Protein AF-0000000072905961 (afdb_homodimer)

Sequence (304 aa):
MEEKMVDNKVLKEKYLSVLAENENLRNRYMKEIETSKLYCISNFAKSLLDVADNLSLAIKNINEESLKTNEEINNIYKGIEMTETILHNIFNKYGIDKYNPINEKFNPQLHEAIFEINDSTKEKGTVATVIQHGYKIKDRILRAAKVGVVKNMEEKMVDNKVLKEKYLSVLAENENLRNRYMKEIETSKLYCISNFAKSLLDVADNLSLAIKNINEESLKTNEEINNIYKGIEMTETILHNIFNKYGIDKYNPINEKFNPQLHEAIFEINDSTKEKGTVATVIQHGYKIKDRILRAAKVGVVKN

Secondary structure (DSSP, 8-state):
-HHHHHHHHHHHHHHHHHHHHHHHHHHHHHHHHHHHHHHHHHHHHHHHHHHHHHHHHHHHHS-HHHHHH-HHHHHHHHHHHHHHHHHHHHHHHTTEEEE--TTSBP-TTTEEEEEEE--TTS-TTBEEEEEE-EEEETTEEEEPEEEEEE--/-HHHHHHHHHHHHHHHHHHHHHHHHHHHHHHHHHHHHHHHHHHHHHHHHHHHHHHHHHHHHS-HHHHHH-HHHHHHHHHHHHHHHHHHHHHHHTTEEEE--TTSBP-TTTEEEEEEE--TTS-TTBEEEEEE-EEEETTEEEEPEEEEEE--

Nearest PDB structures (foldseek):
  1dkg-assembly1_A  TM=8.843E-01  e=3.505E-10  Escherichia coli
  1dkg-assembly1_B  TM=7.663E-01  e=2.694E-10  Escherichia coli
  4ani-assembly1_B  TM=7.355E-01  e=7.709E-09  Geobacillus kaustophilus HTA426
  3a6m-assembly1_B  TM=5.446E-01  e=5.921E-08  Thermus thermophilus HB8
  1dkg-assembly1_A  TM=8.644E-01  e=2.828E-10  Escherichia coli

Foldseek 3Di:
DVVVVVVVVVVVVVVVVVVVVVVVVVVVVVVVVVVVVLVVVLVVVLVCLVVLVVLVVVLVPDDPVCCPPPPVSVVVNVVSVVVSVVVQVVCVVQQKDWDDQALHADDPQQEDEPEEDADPVHDFRGFHAWPAIWMARHPGTSGHTYTYGYHD/DVVVVVVVVVVVVVVVVVVVVVVVVVVVVVVVVVVVVLVVVLVVVLVCLVVLVVLVVVLVPDDPVCCPPPPVSVVVNVVSVVVSVVVQVVCVVQQKDWDDQALHADDPQQEDEPEEDADPVHDFRGFHAWPAIWMDHHPGTSGHTYTYGYHD

Structure (mmCIF, N/CA/C/O backbone):
data_AF-0000000072905961-model_v1
#
loop_
_entity.id
_entity.type
_entity.pdbx_description
1 polymer 'GrpE protein homolog'
#
loop_
_atom_site.group_PDB
_atom_site.id
_atom_site.type_symbol
_atom_site.label_atom_id
_atom_site.label_alt_id
_atom_site.label_comp_id
_atom_site.label_asym_id
_atom_site.label_entity_id
_atom_site.label_seq_id
_atom_site.pdbx_PDB_ins_code
_atom_site.Cartn_x
_atom_site.Cartn_y
_atom_site.Cartn_z
_atom_site.occupancy
_atom_site.B_iso_or_equiv
_atom_site.auth_seq_id
_atom_site.auth_comp_id
_atom_site.auth_asym_id
_atom_site.auth_atom_id
_atom_site.pdbx_PDB_model_num
ATOM 1 N N . MET A 1 1 ? 2.348 62.562 31.938 1 47.19 1 MET A N 1
ATOM 2 C CA . MET A 1 1 ? 2.061 62.594 30.5 1 47.19 1 MET A CA 1
ATOM 3 C C . MET A 1 1 ? 3.053 61.719 29.719 1 47.19 1 MET A C 1
ATOM 5 O O . MET A 1 1 ? 2.67 61.031 28.797 1 47.19 1 MET A O 1
ATOM 9 N N . GLU A 1 2 ? 4.23 61.781 30 1 52.62 2 GLU A N 1
ATOM 10 C CA . GLU A 1 2 ? 5.324 61.094 29.328 1 52.62 2 GLU A CA 1
ATOM 11 C C . GLU A 1 2 ? 5.25 59.594 29.562 1 52.62 2 GLU A C 1
ATOM 13 O O . GLU A 1 2 ? 5.516 58.812 28.641 1 52.62 2 GLU A O 1
ATOM 18 N N . GLU A 1 3 ? 4.895 59.25 30.719 1 52.78 3 GLU A N 1
ATOM 19 C CA . GLU A 1 3 ? 4.867 57.844 31.078 1 52.78 3 GLU A CA 1
ATOM 20 C C . GLU A 1 3 ? 3.779 57.094 30.312 1 52.78 3 GLU A C 1
ATOM 22 O O . GLU A 1 3 ? 3.988 55.969 29.875 1 52.78 3 GLU A O 1
ATOM 27 N N . LYS A 1 4 ? 2.748 57.75 30.141 1 58.97 4 LYS A N 1
ATOM 28 C CA . LYS A 1 4 ? 1.597 57.125 29.5 1 58.97 4 LYS A CA 1
ATOM 29 C C . LYS A 1 4 ? 1.815 57 28 1 58.97 4 LYS A C 1
ATOM 31 O O . LYS A 1 4 ? 1.338 56.031 27.375 1 58.97 4 LYS A O 1
ATOM 36 N N . MET A 1 5 ? 2.514 57.875 27.438 1 58.44 5 MET A N 1
ATOM 37 C CA . MET A 1 5 ? 2.887 57.781 26.016 1 58.44 5 MET A CA 1
ATOM 38 C C . MET A 1 5 ? 3.824 56.625 25.781 1 58.44 5 MET A C 1
ATOM 40 O O . MET A 1 5 ? 3.725 55.938 24.75 1 58.44 5 MET A O 1
ATOM 44 N N . VAL A 1 6 ? 4.699 56.375 26.719 1 60.66 6 VAL A N 1
ATOM 45 C CA . VAL A 1 6 ? 5.672 55.312 26.625 1 60.66 6 VAL A CA 1
ATOM 46 C C . VAL A 1 6 ? 4.957 53.969 26.672 1 60.66 6 VAL A C 1
ATOM 48 O O . VAL A 1 6 ? 5.289 53.062 25.906 1 60.66 6 VAL A O 1
ATOM 51 N N . ASP A 1 7 ? 3.812 54.094 27.359 1 67.06 7 ASP A N 1
ATOM 52 C CA . ASP A 1 7 ? 3.088 52.844 27.531 1 67.06 7 ASP A CA 1
ATOM 53 C C . ASP A 1 7 ? 2.334 52.469 26.266 1 67.06 7 ASP A C 1
ATOM 55 O O . ASP A 1 7 ? 2.322 51.312 25.859 1 67.06 7 ASP A O 1
ATOM 59 N N . ASN A 1 8 ? 1.952 53.562 25.578 1 71.38 8 ASN A N 1
ATOM 60 C CA . ASN A 1 8 ? 1.223 53.312 24.328 1 71.38 8 ASN A CA 1
ATOM 61 C C . ASN A 1 8 ? 2.15 52.812 23.234 1 71.38 8 ASN A C 1
ATOM 63 O O . ASN A 1 8 ? 1.786 51.938 22.453 1 71.38 8 ASN A O 1
ATOM 67 N N . LYS A 1 9 ? 3.295 53.406 23.156 1 74.19 9 LYS A N 1
ATOM 68 C CA . LYS A 1 9 ? 4.277 53.031 22.156 1 74.19 9 LYS A CA 1
ATOM 69 C C . LYS A 1 9 ? 4.742 51.594 22.391 1 74.19 9 LYS A C 1
ATOM 71 O O . LYS A 1 9 ? 4.875 50.812 21.438 1 74.19 9 LYS A O 1
ATOM 76 N N . VAL A 1 10 ? 4.91 51.25 23.625 1 77 10 VAL A N 1
ATOM 77 C CA . VAL A 1 10 ? 5.371 49.938 23.984 1 77 10 VAL A CA 1
ATOM 78 C C . VAL A 1 10 ? 4.281 48.906 23.672 1 77 10 VAL A C 1
ATOM 80 O O . VAL A 1 10 ? 4.562 47.844 23.109 1 77 10 VAL A O 1
ATOM 83 N N . LEU A 1 11 ? 3.023 49.312 23.953 1 76.44 11 LEU A N 1
ATOM 84 C CA . LEU A 1 11 ? 1.904 48.438 23.688 1 76.44 11 LEU A CA 1
ATOM 85 C C . LEU A 1 11 ? 1.69 48.25 22.188 1 76.44 11 LEU A C 1
ATOM 87 O O . LEU A 1 11 ? 1.376 47.156 21.734 1 76.44 11 LEU A O 1
ATOM 91 N N . LYS A 1 12 ? 1.851 49.344 21.5 1 79.31 12 LYS A N 1
ATOM 92 C CA . LYS A 1 12 ? 1.728 49.281 20.031 1 79.31 12 LYS A CA 1
ATOM 93 C C . LYS A 1 12 ? 2.83 48.406 19.438 1 79.31 12 LYS A C 1
ATOM 95 O O . LYS A 1 12 ? 2.574 47.625 18.531 1 79.31 12 LYS A O 1
ATOM 100 N N . GLU A 1 13 ? 4.023 48.531 19.938 1 81.44 13 GLU A N 1
ATOM 101 C CA . GLU A 1 13 ? 5.148 47.719 19.484 1 81.44 13 GLU A CA 1
ATOM 102 C C . GLU A 1 13 ? 4.926 46.25 19.812 1 81.44 13 GLU A C 1
ATOM 104 O O . GLU A 1 13 ? 5.211 45.375 19 1 81.44 13 GLU A O 1
ATOM 109 N N . LYS A 1 14 ? 4.406 46.062 20.984 1 78.88 14 LYS A N 1
ATOM 110 C CA . LYS A 1 14 ? 4.125 44.688 21.391 1 78.88 14 LYS A CA 1
ATOM 111 C C . LYS A 1 14 ? 3.035 44.062 20.531 1 78.88 14 LYS A C 1
ATOM 113 O O . LYS A 1 14 ? 3.145 42.906 20.109 1 78.88 14 LYS A O 1
ATOM 118 N N . TYR A 1 15 ? 2.061 44.906 20.172 1 75.75 15 TYR A N 1
ATOM 119 C CA . TYR A 1 15 ? 0.958 44.469 19.328 1 75.75 15 TYR A CA 1
ATOM 120 C C . TYR A 1 15 ? 1.45 44.094 17.938 1 75.75 15 TYR A C 1
ATOM 122 O O . TYR A 1 15 ? 1.116 43.031 17.406 1 75.75 15 TYR A O 1
ATOM 130 N N . LEU A 1 16 ? 2.23 44.938 17.438 1 79.88 16 LEU A N 1
ATOM 131 C CA . LEU A 1 16 ? 2.77 44.719 16.109 1 79.88 16 LEU A CA 1
ATOM 132 C C . LEU A 1 16 ? 3.682 43.5 16.078 1 79.88 16 LEU A C 1
ATOM 134 O O . LEU A 1 16 ? 3.674 42.719 15.117 1 79.88 16 LEU A O 1
ATOM 138 N N . SER A 1 17 ? 4.398 43.281 17.141 1 82.31 17 SER A N 1
ATOM 139 C CA . SER A 1 17 ? 5.277 42.125 17.281 1 82.31 17 SER A CA 1
ATOM 140 C C . SER A 1 17 ? 4.48 40.844 17.344 1 82.31 17 SER A C 1
ATOM 142 O O . SER A 1 17 ? 4.828 39.875 16.672 1 82.31 17 SER A O 1
ATOM 144 N N . VAL A 1 18 ? 3.369 40.906 18.031 1 80 18 VAL A N 1
ATOM 145 C CA . VAL A 1 18 ? 2.539 39.719 18.172 1 80 18 VAL A CA 1
ATOM 146 C C . VAL A 1 18 ? 1.891 39.375 16.828 1 80 18 VAL A C 1
ATOM 148 O O . VAL A 1 18 ? 1.783 38.219 16.469 1 80 18 VAL A O 1
ATOM 151 N N . LEU A 1 19 ? 1.587 40.438 16.047 1 78.19 19 LEU A N 1
ATOM 152 C CA . LEU A 1 19 ? 0.982 40.219 14.727 1 78.19 19 LEU A CA 1
ATOM 153 C C . LEU A 1 19 ? 1.978 39.594 13.766 1 78.19 19 LEU A C 1
ATOM 155 O O . LEU A 1 19 ? 1.618 38.688 13 1 78.19 19 LEU A O 1
ATOM 159 N N . ALA A 1 20 ? 3.178 40.094 13.852 1 80 20 ALA A N 1
ATOM 160 C CA . ALA A 1 20 ? 4.238 39.562 13.008 1 80 20 ALA A CA 1
ATOM 161 C C . ALA A 1 20 ? 4.543 38.094 13.398 1 80 20 ALA A C 1
ATOM 163 O O . ALA A 1 20 ? 4.75 37.25 12.531 1 80 20 ALA A O 1
ATOM 164 N N . GLU A 1 21 ? 4.52 37.844 14.633 1 80.44 21 GLU A N 1
ATOM 165 C CA . GLU A 1 21 ? 4.762 36.469 15.133 1 80.44 21 GLU A CA 1
ATOM 166 C C . GLU A 1 21 ? 3.652 35.531 14.711 1 80.44 21 GLU A C 1
ATOM 168 O O . GLU A 1 21 ? 3.916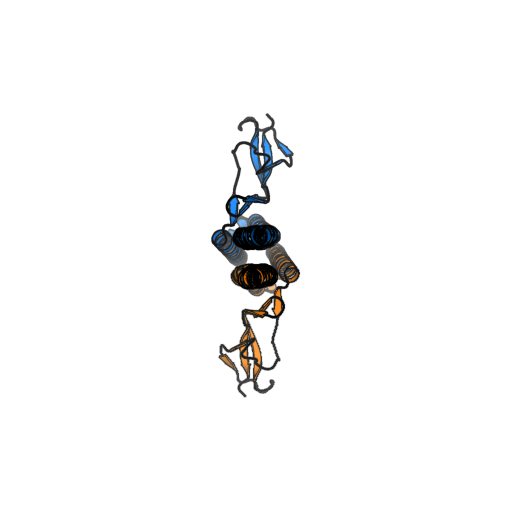 34.375 14.375 1 80.44 21 GLU A O 1
ATOM 173 N N . ASN A 1 22 ? 2.453 36.125 14.672 1 77.38 22 ASN A N 1
ATOM 174 C CA . ASN A 1 22 ? 1.313 35.312 14.266 1 77.38 22 ASN A CA 1
ATOM 175 C C . ASN A 1 22 ? 1.421 34.906 12.805 1 77.38 22 ASN A C 1
ATOM 177 O O . ASN A 1 22 ? 1.112 33.75 12.453 1 77.38 22 ASN A O 1
ATOM 181 N N . GLU A 1 23 ? 1.884 35.812 11.984 1 79.44 23 GLU A N 1
ATOM 182 C CA . GLU A 1 23 ? 2.039 35.5 10.57 1 79.44 23 GLU A CA 1
ATOM 183 C C . GLU A 1 23 ? 3.145 34.5 10.336 1 79.44 23 GLU A C 1
ATOM 185 O O . GLU A 1 23 ? 2.994 33.562 9.523 1 79.44 23 GLU A O 1
ATOM 190 N N . ASN A 1 24 ? 4.207 34.656 11.102 1 81.88 24 ASN A N 1
ATOM 191 C CA . ASN A 1 24 ? 5.297 33.688 11.039 1 81.88 24 ASN A CA 1
ATOM 192 C C . ASN A 1 24 ? 4.859 32.312 11.523 1 81.88 24 ASN A C 1
ATOM 194 O O . ASN A 1 24 ? 5.238 31.297 10.938 1 81.88 24 ASN A O 1
ATOM 198 N N . LEU A 1 25 ? 4.047 32.406 12.469 1 78.5 25 LEU A N 1
ATOM 199 C CA . LEU A 1 25 ? 3.529 31.156 13.031 1 78.5 25 LEU A CA 1
ATOM 200 C C . LEU A 1 25 ? 2.619 30.438 12.039 1 78.5 25 LEU A C 1
ATOM 202 O O . LEU A 1 25 ? 2.688 29.219 11.883 1 78.5 25 LEU A O 1
ATOM 206 N N . ARG A 1 26 ? 1.814 31.234 11.312 1 78.44 26 ARG A N 1
ATOM 207 C CA . ARG A 1 26 ? 0.922 30.672 10.297 1 78.44 26 ARG A CA 1
ATOM 208 C C . ARG A 1 26 ? 1.713 30.016 9.18 1 78.44 26 ARG A C 1
ATOM 210 O O . ARG A 1 26 ? 1.41 28.891 8.781 1 78.44 26 ARG A O 1
ATOM 217 N N . ASN A 1 27 ? 2.738 30.688 8.734 1 82 27 ASN A N 1
ATOM 218 C CA . ASN A 1 27 ? 3.561 30.141 7.656 1 82 27 ASN A CA 1
ATOM 219 C C . ASN A 1 27 ? 4.281 28.875 8.078 1 82 27 ASN A C 1
ATOM 221 O O . ASN A 1 27 ? 4.367 27.922 7.309 1 82 27 ASN A O 1
ATOM 225 N N . ARG A 1 28 ? 4.703 28.938 9.289 1 81.25 28 ARG A N 1
ATOM 226 C CA . ARG A 1 28 ? 5.387 27.766 9.836 1 81.25 28 ARG A CA 1
ATOM 227 C C . ARG A 1 28 ? 4.438 26.578 9.93 1 81.25 28 ARG A C 1
ATOM 229 O O . ARG A 1 28 ? 4.801 25.453 9.57 1 81.25 28 ARG A O 1
ATOM 236 N N . TYR A 1 29 ? 3.195 26.828 10.297 1 77.25 29 TYR A N 1
ATOM 237 C CA . TYR A 1 29 ? 2.221 25.75 10.461 1 77.25 29 TYR A CA 1
ATOM 238 C C . TYR A 1 29 ? 1.82 25.172 9.109 1 77.25 29 TYR A C 1
ATOM 240 O O . TYR A 1 29 ? 1.651 23.953 8.977 1 77.25 29 TYR A O 1
ATOM 248 N N . MET A 1 30 ? 1.781 26.062 8.133 1 76.81 30 MET A N 1
ATOM 249 C CA . MET A 1 30 ? 1.437 25.594 6.797 1 76.81 30 MET A CA 1
ATOM 250 C C . MET A 1 30 ? 2.527 24.672 6.242 1 76.81 30 MET A C 1
ATOM 252 O O . MET A 1 30 ? 2.234 23.656 5.629 1 76.81 30 MET A O 1
ATOM 256 N N . LYS A 1 31 ? 3.715 25.016 6.496 1 79 31 LYS A N 1
ATOM 257 C CA . LYS A 1 31 ? 4.844 24.188 6.062 1 79 31 LYS A CA 1
ATOM 258 C C . LYS A 1 31 ? 4.883 22.859 6.812 1 79 31 LYS A C 1
ATOM 260 O O . LYS A 1 31 ? 5.152 21.812 6.219 1 79 31 LYS A O 1
ATOM 265 N N . GLU A 1 32 ? 4.527 22.938 8 1 77.5 32 GLU A N 1
ATOM 266 C CA . GLU A 1 32 ? 4.512 21.734 8.836 1 77.5 32 GLU A CA 1
ATOM 267 C C . GLU A 1 32 ? 3.402 20.781 8.414 1 77.5 32 GLU A C 1
ATOM 269 O O . GLU A 1 32 ? 3.584 19.562 8.43 1 77.5 32 GLU A O 1
ATOM 274 N N . ILE A 1 33 ? 2.342 21.359 7.996 1 75 33 ILE A N 1
ATOM 275 C CA . ILE A 1 33 ? 1.228 20.547 7.523 1 75 33 ILE A CA 1
ATOM 276 C C . ILE A 1 33 ? 1.645 19.781 6.27 1 75 33 ILE A C 1
ATOM 278 O O . ILE A 1 33 ? 1.408 18.578 6.168 1 75 33 ILE A O 1
ATOM 282 N N . GLU A 1 34 ? 2.33 20.391 5.352 1 74.75 34 GLU A N 1
ATOM 283 C CA . GLU A 1 34 ? 2.773 19.766 4.109 1 74.75 34 GLU A CA 1
ATOM 284 C C . GLU A 1 34 ? 3.842 18.719 4.379 1 74.75 34 GLU A C 1
ATOM 286 O O . GLU A 1 34 ? 3.811 17.625 3.795 1 74.75 34 GLU A O 1
ATOM 291 N N . THR A 1 35 ? 4.727 19.094 5.246 1 76.38 35 THR A N 1
ATOM 292 C CA . THR A 1 35 ? 5.789 18.156 5.609 1 76.38 35 THR A CA 1
ATOM 293 C C . THR A 1 35 ? 5.223 16.938 6.336 1 76.38 35 THR A C 1
ATOM 295 O O . THR A 1 35 ? 5.68 15.82 6.121 1 76.38 35 THR A O 1
ATOM 298 N N . SER A 1 36 ? 4.234 17.234 7.055 1 75.12 36 SER A N 1
ATOM 299 C CA . SER A 1 36 ? 3.602 16.156 7.805 1 75.12 36 SER A CA 1
ATOM 300 C C . SER A 1 36 ? 2.881 15.18 6.879 1 75.12 36 SER A C 1
ATOM 302 O O . SER A 1 36 ? 2.953 13.961 7.066 1 75.12 36 SER A O 1
ATOM 304 N N . LYS A 1 37 ? 2.254 15.719 5.871 1 75.25 37 LYS A N 1
ATOM 305 C CA . LYS A 1 37 ? 1.579 14.867 4.895 1 75.25 37 LYS A CA 1
ATOM 306 C C . LYS A 1 37 ? 2.568 13.93 4.203 1 75.25 37 LYS A C 1
ATOM 308 O O . LYS A 1 37 ? 2.314 12.734 4.082 1 75.25 37 LYS A O 1
ATOM 313 N N . LEU A 1 38 ? 3.678 14.469 3.852 1 76.12 38 LEU A N 1
ATOM 314 C CA . LEU A 1 38 ? 4.711 13.695 3.17 1 76.12 38 LEU A CA 1
ATOM 315 C C . LEU A 1 38 ? 5.293 12.633 4.098 1 76.12 38 LEU A C 1
ATOM 317 O O . LEU A 1 38 ? 5.531 11.5 3.674 1 76.12 38 LEU A O 1
ATOM 321 N N . TYR A 1 39 ? 5.43 13.031 5.312 1 77.75 39 TYR A N 1
ATOM 322 C CA . TYR A 1 39 ? 6.004 12.109 6.281 1 77.75 39 TYR A CA 1
ATOM 323 C C . TYR A 1 39 ? 5.043 10.961 6.578 1 77.75 39 TYR A C 1
ATOM 325 O O . TYR A 1 39 ? 5.461 9.812 6.719 1 77.75 39 TYR A O 1
ATOM 333 N N . CYS A 1 40 ? 3.834 11.367 6.617 1 79.56 40 CYS A N 1
ATOM 334 C CA . CYS A 1 40 ? 2.865 10.32 6.926 1 79.56 40 CYS A CA 1
ATOM 335 C C . CYS A 1 40 ? 2.814 9.273 5.816 1 79.56 40 CYS A C 1
ATOM 337 O O . CYS A 1 40 ? 2.861 8.078 6.086 1 79.56 40 CYS A O 1
ATOM 339 N N . ILE A 1 41 ? 2.873 9.68 4.648 1 87.69 41 ILE A N 1
ATOM 340 C CA . ILE A 1 41 ? 2.824 8.773 3.51 1 87.69 41 ILE A CA 1
ATOM 341 C C . ILE A 1 41 ? 4.117 7.961 3.441 1 87.69 41 ILE A C 1
ATOM 343 O O . ILE A 1 41 ? 4.098 6.777 3.102 1 87.69 41 ILE A O 1
ATOM 347 N N . SER A 1 42 ? 5.16 8.578 3.865 1 91.38 42 SER A N 1
ATOM 348 C CA . SER A 1 42 ? 6.469 7.938 3.746 1 91.38 42 SER A CA 1
ATOM 349 C C . SER A 1 42 ? 6.562 6.699 4.633 1 91.38 42 SER A C 1
ATOM 351 O O . SER A 1 42 ? 7.031 5.648 4.191 1 91.38 42 SER A O 1
ATOM 353 N N . ASN A 1 43 ? 6.137 6.84 5.863 1 90.44 43 ASN A N 1
ATOM 354 C CA . ASN A 1 43 ? 6.223 5.699 6.77 1 90.44 43 ASN A CA 1
ATOM 355 C C . ASN A 1 43 ? 5.332 4.547 6.312 1 90.44 43 ASN A C 1
ATOM 357 O O . ASN A 1 43 ? 5.746 3.389 6.336 1 90.44 43 ASN A O 1
ATOM 361 N N . PHE A 1 44 ? 4.172 4.883 5.883 1 93.94 44 PHE A N 1
ATOM 362 C CA . PHE A 1 44 ? 3.242 3.887 5.363 1 93.94 44 PHE A CA 1
ATOM 363 C C . PHE A 1 44 ? 3.803 3.23 4.105 1 93.94 44 PHE A C 1
ATOM 365 O O . PHE A 1 44 ? 3.83 2.002 4 1 93.94 44 PHE A O 1
ATOM 372 N N . ALA A 1 45 ? 4.316 4.043 3.242 1 95.81 45 ALA A N 1
ATOM 373 C CA . ALA A 1 45 ? 4.898 3.553 1.997 1 95.81 45 ALA A CA 1
ATOM 374 C C . ALA A 1 45 ? 6.094 2.641 2.273 1 95.81 45 ALA A C 1
ATOM 376 O O . ALA A 1 45 ? 6.234 1.587 1.648 1 95.81 45 ALA A O 1
ATOM 377 N N . LYS A 1 46 ? 6.871 3.029 3.193 1 95.75 46 LYS A N 1
ATOM 378 C CA . LYS A 1 46 ? 8.047 2.242 3.549 1 95.75 46 LYS A CA 1
ATOM 379 C C . LYS A 1 46 ? 7.656 0.83 3.977 1 95.75 46 LYS A C 1
ATOM 381 O O . LYS A 1 46 ? 8.297 -0.145 3.584 1 95.75 46 LYS A O 1
ATOM 386 N N . SER A 1 47 ? 6.609 0.74 4.734 1 95.5 47 SER A N 1
ATOM 387 C CA . SER A 1 47 ? 6.125 -0.556 5.199 1 95.5 47 SER A CA 1
ATOM 388 C C . SER A 1 47 ? 5.621 -1.408 4.039 1 95.5 47 SER A C 1
ATOM 390 O O . SER A 1 47 ? 5.668 -2.639 4.102 1 95.5 47 SER A O 1
ATOM 392 N N . LEU A 1 48 ? 5.227 -0.77 2.955 1 97.38 48 LEU A N 1
ATOM 393 C CA . LEU A 1 48 ? 4.617 -1.467 1.828 1 97.38 48 LEU A CA 1
ATOM 394 C C . LEU A 1 48 ? 5.68 -1.971 0.86 1 97.38 48 LEU A C 1
ATOM 396 O O . LEU A 1 48 ? 5.391 -2.785 -0.019 1 97.38 48 LEU A O 1
ATOM 400 N N . LEU A 1 49 ? 6.871 -1.55 1.078 1 97.25 49 LEU A N 1
ATOM 401 C CA . LEU A 1 49 ? 7.938 -1.967 0.175 1 97.25 49 LEU A CA 1
ATOM 402 C C . LEU A 1 49 ? 8.172 -3.471 0.266 1 97.25 49 LEU A C 1
ATOM 404 O O . LEU A 1 49 ? 8.539 -4.109 -0.725 1 97.25 49 LEU A O 1
ATOM 408 N N . ASP A 1 50 ? 7.82 -4.016 1.433 1 95.12 50 ASP A N 1
ATOM 409 C CA . ASP A 1 50 ? 7.934 -5.461 1.606 1 95.12 50 ASP A CA 1
ATOM 410 C C . ASP A 1 50 ? 6.934 -6.203 0.722 1 95.12 50 ASP A C 1
ATOM 412 O O . ASP A 1 50 ? 7.23 -7.285 0.212 1 95.12 50 ASP A O 1
ATOM 416 N N . VAL A 1 51 ? 5.859 -5.633 0.507 1 97.25 51 VAL A N 1
ATOM 417 C CA . VAL A 1 51 ? 4.852 -6.227 -0.366 1 97.25 51 VAL A CA 1
ATOM 418 C C . VAL A 1 51 ? 5.359 -6.238 -1.807 1 97.25 51 VAL A C 1
ATOM 420 O O . VAL A 1 51 ? 5.273 -7.258 -2.494 1 97.25 51 VAL A O 1
ATOM 423 N N . ALA A 1 52 ? 5.93 -5.117 -2.209 1 96.81 52 ALA A N 1
ATOM 424 C CA . ALA A 1 52 ? 6.488 -5.012 -3.555 1 96.81 52 ALA A CA 1
ATOM 425 C C . ALA A 1 52 ? 7.602 -6.035 -3.766 1 96.81 52 ALA A C 1
ATOM 427 O O . ALA A 1 52 ? 7.645 -6.715 -4.793 1 96.81 52 ALA A O 1
ATOM 428 N N . ASP A 1 53 ? 8.406 -6.195 -2.779 1 95.56 53 ASP A N 1
ATOM 429 C CA . ASP A 1 53 ? 9.523 -7.133 -2.865 1 95.56 53 ASP A CA 1
ATOM 430 C C . ASP A 1 53 ? 9.023 -8.57 -2.951 1 95.56 53 ASP A C 1
ATOM 432 O O . ASP A 1 53 ? 9.555 -9.375 -3.717 1 95.56 53 ASP A O 1
ATOM 436 N N . ASN A 1 54 ? 8.055 -8.852 -2.154 1 94.94 54 ASN A N 1
ATOM 437 C CA . ASN A 1 54 ? 7.512 -10.211 -2.148 1 94.94 54 ASN A CA 1
ATOM 438 C C . ASN A 1 54 ? 6.859 -10.562 -3.482 1 94.94 54 ASN A C 1
ATOM 440 O O . ASN A 1 54 ? 7.004 -11.68 -3.975 1 94.94 54 ASN A O 1
ATOM 444 N N . LEU A 1 55 ? 6.172 -9.648 -4.059 1 96.12 55 LEU A N 1
ATOM 445 C CA . LEU A 1 55 ? 5.559 -9.875 -5.363 1 96.12 55 LEU A CA 1
ATOM 446 C C . LEU A 1 55 ? 6.621 -10.125 -6.43 1 96.12 55 LEU A C 1
ATOM 448 O O . LEU A 1 55 ? 6.504 -11.055 -7.227 1 96.12 55 LEU A O 1
ATOM 452 N N . SER A 1 56 ? 7.668 -9.297 -6.367 1 94.19 56 SER A N 1
ATOM 453 C CA . SER A 1 56 ? 8.773 -9.461 -7.312 1 94.19 56 SER A CA 1
ATOM 454 C C . SER A 1 56 ? 9.453 -10.812 -7.145 1 94.19 56 SER A C 1
ATOM 456 O O . SER A 1 56 ? 9.773 -11.477 -8.133 1 94.19 56 SER A O 1
ATOM 458 N N . LEU A 1 57 ? 9.609 -11.195 -5.914 1 92.12 57 LEU A N 1
ATOM 459 C CA . LEU A 1 57 ? 10.242 -12.477 -5.605 1 92.12 57 LEU A CA 1
ATOM 460 C C . LEU A 1 57 ? 9.391 -13.641 -6.105 1 92.12 57 LEU A C 1
ATOM 462 O O . LEU A 1 57 ? 9.914 -14.617 -6.633 1 92.12 57 LEU A O 1
ATOM 466 N N . ALA A 1 58 ? 8.125 -13.5 -5.93 1 93 58 ALA A N 1
ATOM 467 C CA . ALA A 1 58 ? 7.203 -14.531 -6.395 1 93 58 ALA A CA 1
ATOM 468 C C . ALA A 1 58 ? 7.32 -14.727 -7.902 1 93 58 ALA A C 1
ATOM 470 O O . ALA A 1 58 ? 7.367 -15.859 -8.383 1 93 58 ALA A O 1
ATOM 471 N N . ILE A 1 59 ? 7.422 -13.664 -8.625 1 93 59 ILE A N 1
ATOM 472 C CA . ILE A 1 59 ? 7.535 -13.703 -10.078 1 93 59 ILE A CA 1
ATOM 473 C C . ILE A 1 59 ? 8.852 -14.367 -10.477 1 93 59 ILE A C 1
ATOM 475 O O . ILE A 1 59 ? 8.883 -15.242 -11.344 1 93 59 ILE A O 1
ATOM 479 N N . LYS A 1 60 ? 9.836 -14.047 -9.773 1 91.19 60 LYS A N 1
ATOM 480 C CA . LYS A 1 60 ? 11.172 -14.547 -10.086 1 91.19 60 LYS A CA 1
ATOM 481 C C . LYS A 1 60 ? 11.281 -16.047 -9.797 1 91.19 60 LYS A C 1
ATOM 483 O O . LYS A 1 60 ? 12.055 -16.75 -10.445 1 91.19 60 LYS A O 1
ATOM 488 N N . ASN A 1 61 ? 10.5 -16.531 -8.883 1 90.5 61 ASN A N 1
ATOM 489 C CA . ASN A 1 61 ? 10.609 -17.922 -8.43 1 90.5 61 ASN A CA 1
ATOM 490 C C . ASN A 1 61 ? 9.812 -18.859 -9.328 1 90.5 61 ASN A C 1
ATOM 492 O O . ASN A 1 61 ? 9.914 -20.078 -9.18 1 90.5 61 ASN A O 1
ATOM 496 N N . ILE A 1 62 ? 9.07 -18.328 -10.18 1 92.12 62 ILE A N 1
ATOM 497 C CA . ILE A 1 62 ? 8.312 -19.188 -11.086 1 92.12 62 ILE A CA 1
ATOM 498 C C . ILE A 1 62 ? 9.234 -19.719 -12.172 1 92.12 62 ILE A C 1
ATOM 500 O O . ILE A 1 62 ? 9.969 -18.969 -12.812 1 92.12 62 ILE A O 1
ATOM 504 N N . ASN A 1 63 ? 9.164 -21.031 -12.359 1 90.81 63 ASN A N 1
ATOM 505 C CA . ASN A 1 63 ? 10.008 -21.719 -13.336 1 90.81 63 ASN A CA 1
ATOM 506 C C . ASN A 1 63 ? 9.609 -21.359 -14.766 1 90.81 63 ASN A C 1
ATOM 508 O O . ASN A 1 63 ? 8.438 -21.438 -15.125 1 90.81 63 ASN A O 1
ATOM 512 N N . GLU A 1 64 ? 10.602 -21.062 -15.492 1 90.25 64 GLU A N 1
ATOM 513 C CA . GLU A 1 64 ? 10.352 -20.656 -16.875 1 90.25 64 GLU A CA 1
ATOM 514 C C . GLU A 1 64 ? 9.703 -21.797 -17.672 1 90.25 64 GLU A C 1
ATOM 516 O O . GLU A 1 64 ? 8.836 -21.547 -18.516 1 90.25 64 GLU A O 1
ATOM 521 N N . GLU A 1 65 ? 10.109 -23.016 -17.406 1 91.5 65 GLU A N 1
ATOM 522 C CA . GLU A 1 65 ? 9.547 -24.172 -18.109 1 91.5 65 GLU A CA 1
ATOM 523 C C . GLU A 1 65 ? 8.07 -24.344 -17.781 1 91.5 65 GLU A C 1
ATOM 525 O O . GLU A 1 65 ? 7.262 -24.656 -18.656 1 91.5 65 GLU A O 1
ATOM 530 N N . SER A 1 66 ? 7.766 -24.141 -16.562 1 91.31 66 SER A N 1
ATOM 531 C CA . SER A 1 66 ? 6.379 -24.281 -16.125 1 91.31 66 SER A CA 1
ATOM 532 C C . SER A 1 66 ? 5.488 -23.219 -16.766 1 91.31 66 SER A C 1
ATOM 534 O O . SER A 1 66 ? 4.316 -23.484 -17.062 1 91.31 66 SER A O 1
ATOM 536 N N . LEU A 1 67 ? 6.031 -22.062 -17.016 1 90.38 67 LEU A N 1
ATOM 537 C CA . LEU A 1 67 ? 5.293 -20.953 -17.625 1 90.38 67 LEU A CA 1
ATOM 538 C C . LEU A 1 67 ? 4.84 -21.328 -19.031 1 90.38 67 LEU A C 1
ATOM 540 O O . LEU A 1 67 ? 3.748 -20.953 -19.469 1 90.38 67 LEU A O 1
ATOM 544 N N . LYS A 1 68 ? 5.57 -22.25 -19.641 1 91.38 68 LYS A N 1
ATOM 545 C CA . LYS A 1 68 ? 5.301 -22.625 -21.031 1 91.38 68 LYS A CA 1
ATOM 546 C C . LYS A 1 68 ? 4.391 -23.844 -21.109 1 91.38 68 LYS A C 1
ATOM 548 O O . LYS A 1 68 ? 3.604 -23.984 -22.047 1 91.38 68 LYS A O 1
ATOM 553 N N . THR A 1 69 ? 4.453 -24.656 -20.141 1 90.88 69 THR A N 1
ATOM 554 C CA . THR A 1 69 ? 3.83 -25.969 -20.281 1 90.88 69 THR A CA 1
ATOM 555 C C . THR A 1 69 ? 2.559 -26.047 -19.438 1 90.88 69 THR A C 1
ATOM 557 O O . THR A 1 69 ? 1.715 -26.922 -19.672 1 90.88 69 THR A O 1
ATOM 560 N N . ASN A 1 70 ? 2.449 -25.172 -18.422 1 92.06 70 ASN A N 1
ATOM 561 C CA . ASN A 1 70 ? 1.321 -25.234 -17.5 1 92.06 70 ASN A CA 1
ATOM 562 C C . ASN A 1 70 ? 0.471 -23.969 -17.578 1 92.06 70 ASN A C 1
ATOM 564 O O . ASN A 1 70 ? 0.874 -22.906 -17.078 1 92.06 70 ASN A O 1
ATOM 568 N N . GLU A 1 71 ? -0.682 -24.062 -18.016 1 92.75 71 GLU A N 1
ATOM 569 C CA . GLU A 1 71 ? -1.567 -22.922 -18.25 1 92.75 71 GLU A CA 1
ATOM 570 C C . GLU A 1 71 ? -1.979 -22.266 -16.922 1 92.75 71 GLU A C 1
ATOM 572 O O . GLU A 1 71 ? -2.113 -21.047 -16.844 1 92.75 71 GLU A O 1
ATOM 577 N N . GLU A 1 72 ? -2.135 -23.047 -15.984 1 92.88 72 GLU A N 1
ATOM 578 C CA . GLU A 1 72 ? -2.533 -22.531 -14.672 1 92.88 72 GLU A CA 1
ATOM 579 C C . GLU A 1 72 ? -1.427 -21.672 -14.062 1 92.88 72 GLU A C 1
ATOM 581 O O . GLU A 1 72 ? -1.692 -20.594 -13.523 1 92.88 72 GLU A O 1
ATOM 586 N N . ILE A 1 73 ? -0.211 -22.125 -14.219 1 93.75 73 ILE A N 1
ATOM 587 C CA . ILE A 1 73 ? 0.929 -21.375 -13.688 1 93.75 73 ILE A CA 1
ATOM 588 C C . ILE A 1 73 ? 1.104 -20.078 -14.477 1 93.75 73 ILE A C 1
ATOM 590 O O . ILE A 1 73 ? 1.412 -19.031 -13.898 1 93.75 73 ILE A O 1
ATOM 594 N N . ASN A 1 74 ? 0.815 -20.172 -15.703 1 94.62 74 ASN A N 1
ATOM 595 C CA . ASN A 1 74 ? 0.894 -18.984 -16.531 1 94.62 74 ASN A CA 1
ATOM 596 C C . ASN A 1 74 ? -0.141 -17.938 -16.125 1 94.62 74 ASN A C 1
ATOM 598 O O . ASN A 1 74 ? 0.161 -16.75 -16.062 1 94.62 74 ASN A O 1
ATOM 602 N N . ASN A 1 75 ? -1.284 -18.359 -15.82 1 94 75 ASN A N 1
ATOM 603 C CA . ASN A 1 75 ? -2.34 -17.453 -15.375 1 94 75 ASN A CA 1
ATOM 604 C C . ASN A 1 75 ? -2.002 -16.828 -14.031 1 94 75 ASN A C 1
ATOM 606 O O . ASN A 1 75 ? -2.254 -15.633 -13.812 1 94 75 ASN A O 1
ATOM 610 N N . ILE A 1 76 ? -1.414 -17.641 -13.211 1 93.56 76 ILE A N 1
ATOM 611 C CA . ILE A 1 76 ? -1.016 -17.141 -11.898 1 93.56 76 ILE A CA 1
ATOM 612 C C . ILE A 1 76 ? 0.087 -16.094 -12.055 1 93.56 76 ILE A C 1
ATOM 614 O O . ILE A 1 76 ? 0.045 -15.039 -11.422 1 93.56 76 ILE A O 1
ATOM 618 N N . TYR A 1 77 ? 0.999 -16.406 -12.922 1 94.62 77 TYR A N 1
ATOM 619 C CA . TYR A 1 77 ? 2.094 -15.477 -13.211 1 94.62 77 TYR A CA 1
ATOM 620 C C . TYR A 1 77 ? 1.563 -14.125 -13.68 1 94.62 77 TYR A C 1
ATOM 622 O O . TYR A 1 77 ? 1.959 -13.086 -13.156 1 94.62 77 TYR A O 1
ATOM 630 N N . LYS A 1 78 ? 0.641 -14.117 -14.539 1 94.69 78 LYS A N 1
ATOM 631 C CA . LYS A 1 78 ? 0.06 -12.891 -15.086 1 94.69 78 LYS A CA 1
ATOM 632 C C . LYS A 1 78 ? -0.688 -12.109 -14.008 1 94.69 78 LYS A C 1
ATOM 634 O O . LYS A 1 78 ? -0.623 -10.883 -13.969 1 94.69 78 LYS A O 1
ATOM 639 N N . GLY A 1 79 ? -1.319 -12.844 -13.172 1 94 79 GLY A N 1
ATOM 640 C CA . GLY A 1 79 ? -2.025 -12.203 -12.078 1 94 79 GLY A CA 1
ATOM 641 C C . GLY A 1 79 ? -1.103 -11.484 -11.109 1 94 79 GLY A C 1
ATOM 642 O O . GLY A 1 79 ? -1.382 -10.359 -10.695 1 94 79 GLY A O 1
ATOM 643 N N . ILE A 1 80 ? -0.012 -12.148 -10.781 1 95.38 80 ILE A N 1
ATOM 644 C CA . ILE A 1 80 ? 0.953 -11.555 -9.859 1 95.38 80 ILE A CA 1
ATOM 645 C C . ILE A 1 80 ? 1.61 -10.344 -10.516 1 95.38 80 ILE A C 1
ATOM 647 O O . ILE A 1 80 ? 1.788 -9.305 -9.883 1 95.38 80 ILE A O 1
ATOM 651 N N . GLU A 1 81 ? 1.911 -10.5 -11.758 1 95.81 81 GLU A N 1
ATOM 652 C CA . GLU A 1 81 ? 2.527 -9.406 -12.508 1 95.81 81 GLU A CA 1
ATOM 653 C C . GLU A 1 81 ? 1.598 -8.203 -12.578 1 95.81 81 GLU A C 1
ATOM 655 O O . GLU A 1 81 ? 2.035 -7.062 -12.398 1 95.81 81 GLU A O 1
ATOM 660 N N . MET A 1 82 ? 0.37 -8.469 -12.836 1 95.5 82 MET A N 1
ATOM 661 C CA . MET A 1 82 ? -0.623 -7.402 -12.891 1 95.5 82 MET A CA 1
ATOM 662 C C . MET A 1 82 ? -0.721 -6.688 -11.547 1 95.5 82 MET A C 1
ATOM 664 O O . MET A 1 82 ? -0.774 -5.457 -11.492 1 95.5 82 MET A O 1
ATOM 668 N N . THR A 1 83 ? -0.734 -7.461 -10.477 1 97 83 THR A N 1
ATOM 669 C CA . THR A 1 83 ? -0.816 -6.887 -9.141 1 97 83 THR A CA 1
ATOM 670 C C . THR A 1 83 ? 0.401 -6.016 -8.852 1 97 83 THR A C 1
ATOM 672 O O . THR A 1 83 ? 0.268 -4.918 -8.305 1 97 83 THR A O 1
ATOM 675 N N . GLU A 1 84 ? 1.558 -6.52 -9.188 1 96.81 84 GLU A N 1
ATOM 676 C CA . GLU A 1 84 ? 2.787 -5.754 -9 1 96.81 84 GLU A CA 1
ATOM 677 C C . GLU A 1 84 ? 2.746 -4.445 -9.781 1 96.81 84 GLU A C 1
ATOM 679 O O . GLU A 1 84 ? 3.113 -3.391 -9.25 1 96.81 84 GLU A O 1
ATOM 684 N N . THR A 1 85 ? 2.271 -4.516 -10.977 1 97.31 85 THR A N 1
ATOM 685 C CA . THR A 1 85 ? 2.158 -3.334 -11.828 1 97.31 85 THR A CA 1
ATOM 686 C C . THR A 1 85 ? 1.205 -2.314 -11.211 1 97.31 85 THR A C 1
ATOM 688 O O . THR A 1 85 ? 1.511 -1.121 -11.164 1 97.31 85 THR A O 1
ATOM 691 N N . ILE A 1 86 ? 0.103 -2.805 -10.742 1 97.31 86 ILE A N 1
ATOM 692 C CA . ILE A 1 86 ? -0.888 -1.94 -10.117 1 97.31 86 ILE A CA 1
ATOM 693 C C . ILE A 1 86 ? -0.272 -1.249 -8.898 1 97.31 86 ILE A C 1
ATOM 695 O O . ILE A 1 86 ? -0.425 -0.038 -8.727 1 97.31 86 ILE A O 1
ATOM 699 N N . LEU A 1 87 ? 0.433 -2.004 -8.055 1 97.94 87 LEU A N 1
ATOM 700 C CA . LEU A 1 87 ? 1.081 -1.451 -6.871 1 97.94 87 LEU A CA 1
ATOM 701 C C . LEU A 1 87 ? 2.061 -0.346 -7.254 1 97.94 87 LEU A C 1
ATOM 703 O O . LEU A 1 87 ? 2.037 0.739 -6.668 1 97.94 87 LEU A O 1
ATOM 707 N N . HIS A 1 88 ? 2.861 -0.584 -8.25 1 97.56 88 HIS A N 1
ATOM 708 C CA . HIS A 1 88 ? 3.867 0.396 -8.641 1 97.56 88 HIS A CA 1
ATOM 709 C C . HIS A 1 88 ? 3.221 1.625 -9.273 1 97.56 88 HIS A C 1
ATOM 711 O O . HIS A 1 88 ? 3.719 2.742 -9.117 1 97.56 88 HIS A O 1
ATOM 717 N N . ASN A 1 89 ? 2.121 1.407 -10.008 1 97.75 89 ASN A N 1
ATOM 718 C CA . ASN A 1 89 ? 1.377 2.547 -10.539 1 97.75 89 ASN A CA 1
ATOM 719 C C . ASN A 1 89 ? 0.843 3.432 -9.414 1 97.75 89 ASN A C 1
ATOM 721 O O . ASN A 1 89 ? 0.894 4.66 -9.508 1 97.75 89 ASN A O 1
ATOM 725 N N . ILE A 1 90 ? 0.375 2.812 -8.367 1 96.88 90 ILE A N 1
ATOM 726 C CA . ILE A 1 90 ? -0.112 3.549 -7.211 1 96.88 90 ILE A CA 1
ATOM 727 C C . ILE A 1 90 ? 1.047 4.285 -6.543 1 96.88 90 ILE A C 1
ATOM 729 O O . ILE A 1 90 ? 0.927 5.469 -6.207 1 96.88 90 ILE A O 1
ATOM 733 N N . PHE A 1 91 ? 2.182 3.566 -6.375 1 96.94 91 PHE A N 1
ATOM 734 C CA . PHE A 1 91 ? 3.379 4.199 -5.836 1 96.94 91 PHE A CA 1
ATOM 735 C C . PHE A 1 91 ? 3.73 5.453 -6.625 1 96.94 91 PHE A C 1
ATOM 737 O O . PHE A 1 91 ? 3.916 6.527 -6.047 1 96.94 91 PHE A O 1
ATOM 744 N N . ASN A 1 92 ? 3.713 5.348 -7.91 1 96.56 92 ASN A N 1
ATOM 745 C CA . ASN A 1 92 ? 4.09 6.461 -8.773 1 96.56 92 ASN A CA 1
ATOM 746 C C . ASN A 1 92 ? 3.131 7.637 -8.625 1 96.56 92 ASN A C 1
ATOM 748 O O . ASN A 1 92 ? 3.557 8.797 -8.609 1 96.56 92 ASN A O 1
ATOM 752 N N . LYS A 1 93 ? 1.894 7.316 -8.508 1 94.38 93 LYS A N 1
ATOM 753 C CA . LYS A 1 93 ? 0.87 8.344 -8.336 1 94.38 93 LYS A CA 1
ATOM 754 C C . LYS A 1 93 ? 1.136 9.18 -7.086 1 94.38 93 LYS A C 1
ATOM 756 O O . LYS A 1 93 ? 0.802 10.359 -7.039 1 94.38 93 LYS A O 1
ATOM 761 N N . TYR A 1 94 ? 1.793 8.609 -6.113 1 92.56 94 TYR A N 1
ATOM 762 C CA . TYR A 1 94 ? 2.035 9.297 -4.848 1 92.56 94 TYR A CA 1
ATOM 763 C C . TYR A 1 94 ? 3.494 9.719 -4.727 1 92.56 94 TYR A C 1
ATOM 765 O O . TYR A 1 94 ? 3.973 10.016 -3.631 1 92.56 94 TYR A O 1
ATOM 773 N N . GLY A 1 95 ? 4.227 9.609 -5.848 1 93 95 GLY A N 1
ATOM 774 C CA . G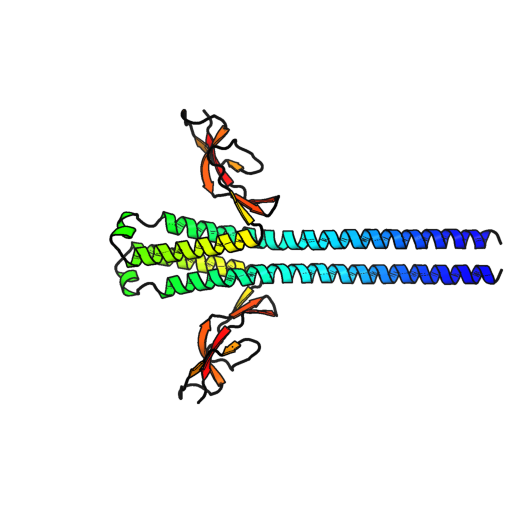LY A 1 95 ? 5.582 10.133 -5.91 1 93 95 GLY A CA 1
ATOM 775 C C . GLY A 1 95 ? 6.625 9.141 -5.426 1 93 95 GLY A C 1
ATOM 776 O O . GLY A 1 95 ? 7.738 9.539 -5.066 1 93 95 GLY A O 1
ATOM 777 N N . ILE A 1 96 ? 6.285 7.941 -5.328 1 96.12 96 ILE A N 1
ATOM 778 C CA . ILE A 1 96 ? 7.215 6.891 -4.918 1 96.12 96 ILE A CA 1
ATOM 779 C C . ILE A 1 96 ? 7.75 6.168 -6.148 1 96.12 96 ILE A C 1
ATOM 781 O O . ILE A 1 96 ? 6.984 5.598 -6.93 1 96.12 96 ILE A O 1
ATOM 785 N N . ASP A 1 97 ? 9.062 6.172 -6.234 1 96.31 97 ASP A N 1
ATOM 786 C CA . ASP A 1 97 ? 9.672 5.586 -7.426 1 96.31 97 ASP A CA 1
ATOM 787 C C . ASP A 1 97 ? 10.766 4.598 -7.055 1 96.31 97 ASP A C 1
ATOM 789 O O . ASP A 1 97 ? 11.578 4.863 -6.168 1 96.31 97 ASP A O 1
ATOM 793 N N . LYS A 1 98 ? 10.68 3.533 -7.746 1 95.69 98 LYS A N 1
ATOM 794 C CA . LYS A 1 98 ? 11.75 2.547 -7.656 1 95.69 98 LYS A CA 1
ATOM 795 C C . LYS A 1 98 ? 12.953 2.963 -8.5 1 95.69 98 LYS A C 1
ATOM 797 O O . LYS A 1 98 ? 12.789 3.506 -9.594 1 95.69 98 LYS A O 1
ATOM 802 N N . TYR A 1 99 ? 14.148 2.738 -7.973 1 93.88 99 TYR A N 1
ATOM 803 C CA . TYR A 1 99 ? 15.32 3.01 -8.805 1 93.88 99 TYR A CA 1
ATOM 804 C C . TYR A 1 99 ? 16.266 1.816 -8.812 1 93.88 99 TYR A C 1
ATOM 806 O O . TYR A 1 99 ? 16.344 1.061 -7.844 1 93.88 99 TYR A O 1
ATOM 814 N N . ASN A 1 100 ? 16.859 1.569 -9.961 1 91.06 100 ASN A N 1
ATOM 815 C CA . ASN A 1 100 ? 17.844 0.504 -10.172 1 91.06 100 ASN A CA 1
ATOM 816 C C . ASN A 1 100 ? 19.25 1.063 -10.391 1 91.06 100 ASN A C 1
ATOM 818 O O . ASN A 1 100 ? 19.547 1.598 -11.461 1 91.06 100 ASN A O 1
ATOM 822 N N . PRO A 1 101 ? 20.078 0.841 -9.492 1 94.25 101 PRO A N 1
ATOM 823 C CA . PRO A 1 101 ? 21.406 1.486 -9.555 1 94.25 101 PRO A CA 1
ATOM 824 C C . PRO A 1 101 ? 22.453 0.618 -10.242 1 94.25 101 PRO A C 1
ATOM 826 O O . PRO A 1 101 ? 23.641 0.903 -10.156 1 94.25 101 PRO A O 1
ATOM 829 N N . ILE A 1 102 ? 22.031 -0.36 -10.945 1 92.75 102 ILE A N 1
ATOM 830 C CA . ILE A 1 102 ? 23 -1.254 -11.586 1 92.75 102 ILE A CA 1
ATOM 831 C C . ILE A 1 102 ? 23.922 -0.45 -12.484 1 92.75 102 ILE A C 1
ATOM 833 O O . ILE A 1 102 ? 23.484 0.423 -13.234 1 92.75 102 ILE A O 1
ATOM 837 N N . ASN A 1 103 ? 25.188 -0.669 -12.391 1 92.94 103 ASN A N 1
ATOM 838 C CA . ASN A 1 103 ? 26.266 -0.095 -13.195 1 92.94 103 ASN A CA 1
ATOM 839 C C . ASN A 1 103 ? 26.5 1.371 -12.852 1 92.94 103 ASN A C 1
ATOM 841 O O . ASN A 1 103 ? 27.312 2.041 -13.484 1 92.94 103 ASN A O 1
ATOM 845 N N . GLU A 1 104 ? 25.844 1.858 -11.922 1 94.94 104 GLU A N 1
ATOM 846 C CA . GLU A 1 104 ? 26.094 3.207 -11.422 1 94.94 104 GLU A CA 1
ATOM 847 C C . GLU A 1 104 ? 27.188 3.207 -10.352 1 94.94 104 GLU A C 1
ATOM 849 O O . GLU A 1 104 ? 27.484 2.164 -9.766 1 94.94 104 GLU A O 1
ATOM 854 N N . LYS A 1 105 ? 27.75 4.465 -10.195 1 96.19 105 LYS A N 1
ATOM 855 C CA . LYS A 1 105 ? 28.719 4.613 -9.102 1 96.19 105 LYS A CA 1
ATOM 856 C C . LYS A 1 105 ? 28.031 4.484 -7.746 1 96.19 105 LYS A C 1
ATOM 858 O O . LYS A 1 105 ? 26.938 5.02 -7.547 1 96.19 105 LYS A O 1
ATOM 863 N N . PHE A 1 106 ? 28.734 3.766 -6.867 1 96.44 106 PHE A N 1
ATOM 864 C CA . PHE A 1 106 ? 28.203 3.57 -5.527 1 96.44 106 PHE A CA 1
ATOM 865 C C . PHE A 1 106 ? 28.031 4.906 -4.812 1 96.44 106 PHE A C 1
ATOM 867 O O . PHE A 1 106 ? 28.938 5.738 -4.816 1 96.44 106 PHE A O 1
ATOM 874 N N . ASN A 1 107 ? 26.875 5.133 -4.363 1 95.81 107 ASN A N 1
ATOM 875 C CA . A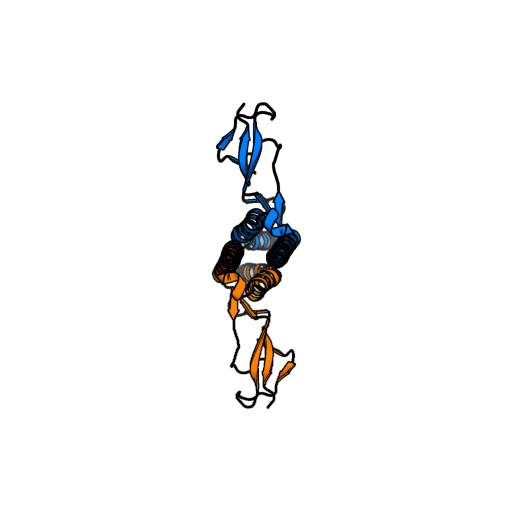SN A 1 107 ? 26.531 6.305 -3.564 1 95.81 107 ASN A CA 1
ATOM 876 C C . ASN A 1 107 ? 25.984 5.91 -2.197 1 95.81 107 ASN A C 1
ATOM 878 O O . ASN A 1 107 ? 24.859 5.395 -2.098 1 95.81 107 ASN A O 1
ATOM 882 N N . PRO A 1 108 ? 26.672 6.145 -1.126 1 94.12 108 PRO A N 1
ATOM 883 C CA . PRO A 1 108 ? 26.266 5.703 0.211 1 94.12 108 PRO A CA 1
ATOM 884 C C . PRO A 1 108 ? 24.922 6.285 0.646 1 94.12 108 PRO A C 1
ATOM 886 O O . PRO A 1 108 ? 24.281 5.754 1.557 1 94.12 108 PRO A O 1
ATOM 889 N N . GLN A 1 109 ? 24.5 7.324 0.047 1 92.69 109 GLN A N 1
ATOM 890 C CA . GLN A 1 109 ? 23.219 7.922 0.39 1 92.69 109 GLN A CA 1
ATOM 891 C C . GLN A 1 109 ? 22.062 7.152 -0.246 1 92.69 109 GLN A C 1
ATOM 893 O O . GLN A 1 109 ? 20.938 7.164 0.268 1 92.69 109 GLN A O 1
ATOM 898 N N . LEU A 1 110 ? 22.375 6.473 -1.289 1 95 110 LEU A N 1
ATOM 899 C CA . LEU A 1 110 ? 21.328 5.82 -2.08 1 95 110 LEU A CA 1
ATOM 900 C C . LEU A 1 110 ? 21.453 4.301 -1.988 1 95 110 LEU A C 1
ATOM 902 O O . LEU A 1 110 ? 20.5 3.58 -2.264 1 95 110 LEU A O 1
ATOM 906 N N . HIS A 1 111 ? 22.656 3.953 -1.577 1 96.94 111 HIS A N 1
ATOM 907 C CA . HIS A 1 111 ? 22.969 2.527 -1.66 1 96.94 111 HIS A CA 1
ATOM 908 C C . HIS A 1 111 ? 23.516 2.004 -0.34 1 96.94 111 HIS A C 1
ATOM 910 O O . HIS A 1 111 ? 24.188 2.734 0.388 1 96.94 111 HIS A O 1
ATOM 916 N N . GLU A 1 112 ? 23.188 0.807 -0.037 1 97 112 GLU A N 1
ATOM 917 C CA . GLU A 1 112 ? 23.797 0.042 1.045 1 97 112 GLU A CA 1
ATOM 918 C C . GLU A 1 112 ? 24.594 -1.14 0.502 1 97 112 GLU A C 1
ATOM 920 O O . GLU A 1 112 ? 24.031 -2.051 -0.108 1 97 112 GLU A O 1
ATOM 925 N N . ALA A 1 113 ? 25.828 -1.133 0.805 1 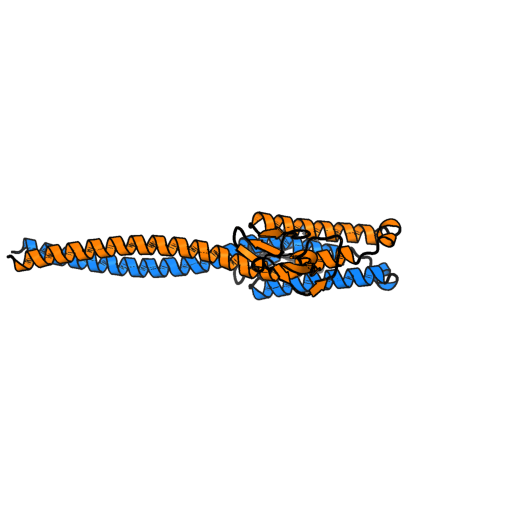96 113 ALA A N 1
ATOM 926 C CA . ALA A 1 113 ? 26.67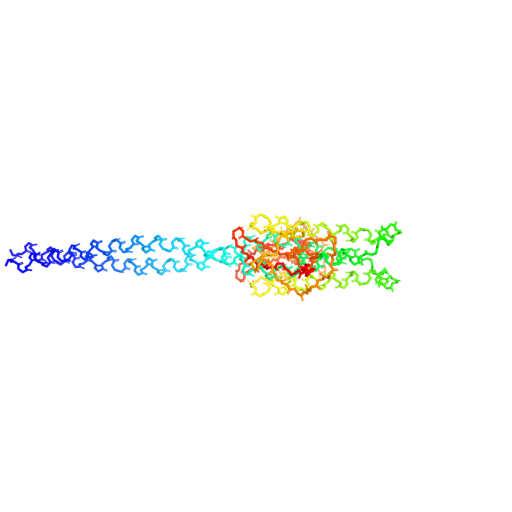2 -2.219 0.32 1 96 113 ALA A CA 1
ATOM 927 C C . ALA A 1 113 ? 26.578 -3.439 1.23 1 96 113 ALA A C 1
ATOM 929 O O . ALA A 1 113 ? 26.875 -3.357 2.424 1 96 113 ALA A O 1
ATOM 930 N N . ILE A 1 114 ? 26.188 -4.516 0.667 1 96.19 114 ILE A N 1
ATOM 931 C CA . ILE A 1 114 ? 26.016 -5.734 1.447 1 96.19 114 ILE A CA 1
ATOM 932 C C . ILE A 1 114 ? 27.25 -6.625 1.292 1 96.19 114 ILE A C 1
ATOM 934 O O . ILE A 1 114 ? 27.609 -7.355 2.215 1 96.19 114 ILE A O 1
ATOM 938 N N . PHE A 1 115 ? 27.828 -6.645 0.038 1 94.06 115 PHE A N 1
ATOM 939 C CA . PHE A 1 115 ? 29.047 -7.402 -0.205 1 94.06 115 PHE A CA 1
ATOM 940 C C . PHE A 1 115 ? 29.812 -6.816 -1.377 1 94.06 115 PHE A C 1
ATOM 942 O O . PHE A 1 115 ? 29.344 -5.898 -2.047 1 94.06 115 PHE A O 1
ATOM 949 N N . GLU A 1 116 ? 31.062 -7.379 -1.46 1 94.81 116 GLU A N 1
ATOM 950 C CA . GLU A 1 116 ? 31.922 -6.945 -2.555 1 94.81 116 GLU A CA 1
ATOM 951 C C . GLU A 1 116 ? 32.219 -8.086 -3.523 1 94.81 116 GLU A C 1
ATOM 953 O O . GLU A 1 116 ? 32.25 -9.25 -3.121 1 94.81 116 GLU A O 1
ATOM 958 N N . ILE A 1 117 ? 32.281 -7.68 -4.754 1 92.12 117 ILE A N 1
ATOM 959 C CA . ILE A 1 117 ? 32.531 -8.703 -5.758 1 92.12 117 ILE A CA 1
ATOM 960 C C . ILE A 1 117 ? 33.75 -8.297 -6.605 1 92.12 117 ILE A C 1
ATOM 962 O O . ILE A 1 117 ? 33.938 -7.117 -6.902 1 92.12 117 ILE A O 1
ATOM 966 N N . ASN A 1 118 ? 34.5 -9.359 -6.91 1 91.44 118 ASN A N 1
ATOM 967 C CA . ASN A 1 118 ? 35.594 -9.148 -7.871 1 91.44 118 ASN A CA 1
ATOM 968 C C . ASN A 1 118 ? 35.125 -9.398 -9.305 1 91.44 118 ASN A C 1
ATOM 970 O O . ASN A 1 118 ? 34.719 -10.516 -9.648 1 91.44 118 ASN A O 1
ATOM 974 N N . ASP A 1 119 ? 34.938 -8.305 -10.008 1 86.25 119 ASP A N 1
ATOM 975 C CA . ASP A 1 119 ? 34.5 -8.406 -11.398 1 86.25 119 ASP A CA 1
ATOM 976 C C . ASP A 1 119 ? 35.344 -7.496 -12.297 1 86.25 119 ASP A C 1
ATOM 978 O O . ASP A 1 119 ? 35.156 -6.281 -12.32 1 86.25 119 ASP A O 1
ATOM 982 N N . SER A 1 120 ? 36.25 -8.078 -13.086 1 85.88 120 SER A N 1
ATOM 983 C CA . SER A 1 120 ? 37.219 -7.324 -13.898 1 85.88 120 SER A CA 1
ATOM 984 C C . SER A 1 120 ? 36.531 -6.648 -15.07 1 85.88 120 SER A C 1
ATOM 986 O O . SER A 1 120 ? 37.094 -5.746 -15.695 1 85.88 120 SER A O 1
ATOM 988 N N . THR A 1 121 ? 35.281 -7.004 -15.32 1 88.56 121 THR A N 1
ATOM 989 C CA . THR A 1 121 ? 34.562 -6.465 -16.469 1 88.56 121 THR A CA 1
ATOM 990 C C . THR A 1 121 ? 33.812 -5.172 -16.094 1 88.56 121 THR A C 1
ATOM 992 O O . THR A 1 121 ? 33.312 -4.473 -16.953 1 88.56 121 THR A O 1
ATOM 995 N N . LYS A 1 122 ? 33.844 -4.918 -14.812 1 87.75 122 LYS A N 1
ATOM 996 C CA . LYS A 1 122 ? 33.156 -3.729 -14.352 1 87.75 122 LYS A CA 1
ATOM 997 C C . LYS A 1 122 ? 34.094 -2.748 -13.672 1 87.75 122 LYS A C 1
ATOM 999 O O . LYS A 1 122 ? 35.156 -3.143 -13.188 1 87.75 122 LYS A O 1
ATOM 1004 N N . GLU A 1 123 ? 33.688 -1.479 -13.664 1 90.94 123 GLU A N 1
ATOM 1005 C CA . GLU A 1 123 ? 34.5 -0.428 -13.055 1 90.94 123 GLU A CA 1
ATOM 1006 C C . GLU A 1 123 ? 34.438 -0.518 -11.531 1 90.94 123 GLU A C 1
ATOM 1008 O O . GLU A 1 123 ? 33.375 -0.742 -10.945 1 90.94 123 GLU A O 1
ATOM 1013 N N . LYS A 1 124 ? 35.562 -0.335 -10.984 1 92.06 124 LYS A N 1
ATOM 1014 C CA . LYS A 1 124 ? 35.656 -0.327 -9.523 1 92.06 124 LYS A CA 1
ATOM 1015 C C . LYS A 1 124 ? 34.75 0.722 -8.914 1 92.06 124 LYS A C 1
ATOM 1017 O O . LYS A 1 124 ? 34.656 1.843 -9.422 1 92.06 124 LYS A O 1
ATOM 1022 N N . GLY A 1 125 ? 34.031 0.302 -7.906 1 94.12 125 GLY A N 1
ATOM 1023 C CA . GLY A 1 125 ? 33.188 1.242 -7.176 1 94.12 125 GLY A CA 1
ATOM 1024 C C . GLY A 1 125 ? 31.781 1.352 -7.73 1 94.12 125 GLY A C 1
ATOM 1025 O O . GLY A 1 125 ? 30.984 2.186 -7.281 1 94.12 125 GLY A O 1
ATOM 1026 N N . THR A 1 126 ? 31.516 0.482 -8.742 1 95.81 126 THR A N 1
ATOM 1027 C CA . THR A 1 126 ? 30.188 0.517 -9.336 1 95.81 126 THR A CA 1
ATOM 1028 C C . THR A 1 126 ? 29.312 -0.594 -8.758 1 95.81 126 THR A C 1
ATOM 1030 O O . THR A 1 126 ? 29.812 -1.557 -8.18 1 95.81 126 THR A O 1
ATOM 1033 N N . VAL A 1 127 ? 28.047 -0.392 -8.883 1 96.56 127 VAL A N 1
ATOM 1034 C CA . VAL A 1 127 ? 27.094 -1.387 -8.406 1 96.56 127 VAL A CA 1
ATOM 1035 C C . VAL A 1 127 ? 27.062 -2.57 -9.375 1 96.56 127 VAL A C 1
ATOM 1037 O O . VAL A 1 127 ? 26.688 -2.42 -10.539 1 96.56 127 VAL A O 1
ATOM 1040 N N . ALA A 1 128 ? 27.438 -3.752 -8.859 1 94.56 128 ALA A N 1
ATOM 1041 C CA . ALA A 1 128 ? 27.531 -4.949 -9.695 1 94.56 128 ALA A CA 1
ATOM 1042 C C . ALA A 1 128 ? 26.188 -5.672 -9.75 1 94.56 128 ALA A C 1
ATOM 1044 O O . ALA A 1 128 ? 25.797 -6.199 -10.797 1 94.56 128 ALA A O 1
ATOM 1045 N N . THR A 1 129 ? 25.562 -5.723 -8.617 1 94.25 129 THR A N 1
ATOM 1046 C CA . THR A 1 129 ? 24.297 -6.422 -8.508 1 94.25 129 THR A CA 1
ATOM 1047 C C . THR A 1 129 ? 23.391 -5.742 -7.488 1 94.25 129 THR A C 1
ATOM 1049 O O . THR A 1 129 ? 23.875 -5.055 -6.586 1 94.25 129 THR A O 1
ATOM 1052 N N . VAL A 1 130 ? 22.109 -5.914 -7.762 1 95.06 130 VAL A N 1
ATOM 1053 C CA . VAL A 1 130 ? 21.125 -5.367 -6.836 1 95.06 130 VAL A CA 1
ATOM 1054 C C . VAL A 1 130 ? 20.391 -6.512 -6.129 1 95.06 130 VAL A C 1
ATOM 1056 O O . VAL A 1 130 ? 19.766 -7.355 -6.781 1 95.06 130 VAL A O 1
ATOM 1059 N N . ILE A 1 131 ? 20.484 -6.555 -4.793 1 92.81 131 ILE A N 1
ATOM 1060 C CA . ILE A 1 131 ? 19.812 -7.566 -3.979 1 92.81 131 ILE A CA 1
ATOM 1061 C C . ILE A 1 131 ? 18.391 -7.113 -3.652 1 92.81 131 ILE A C 1
ATOM 1063 O O . ILE A 1 131 ? 17.453 -7.914 -3.693 1 92.81 131 ILE A O 1
ATOM 1067 N N . GLN A 1 132 ? 18.344 -5.82 -3.297 1 94.44 132 GLN A N 1
ATOM 1068 C CA . GLN A 1 132 ? 17.062 -5.191 -2.979 1 94.44 132 GLN A CA 1
ATOM 1069 C C . GLN A 1 132 ? 16.984 -3.791 -3.58 1 94.44 132 GLN A C 1
ATOM 1071 O O . GLN A 1 132 ? 17.859 -2.959 -3.363 1 94.44 132 GLN A O 1
ATOM 1076 N N . HIS A 1 133 ? 15.906 -3.57 -4.301 1 94.88 133 HIS A N 1
ATOM 1077 C CA . HIS A 1 133 ? 15.773 -2.285 -4.98 1 94.88 133 HIS A CA 1
ATOM 1078 C C . HIS A 1 133 ? 15.484 -1.166 -3.984 1 94.88 133 HIS A C 1
ATOM 1080 O O . HIS A 1 133 ? 14.898 -1.404 -2.926 1 94.88 133 HIS A O 1
ATOM 1086 N N . GLY A 1 134 ? 15.969 0.005 -4.34 1 96.25 134 GLY A N 1
ATOM 1087 C CA . GLY A 1 134 ? 15.672 1.19 -3.547 1 96.25 134 GLY A CA 1
ATOM 1088 C C . GLY A 1 134 ? 14.469 1.958 -4.047 1 96.25 134 GLY A C 1
ATOM 1089 O O . GLY A 1 134 ? 14.016 1.754 -5.18 1 96.25 134 GLY A O 1
ATOM 1090 N N . TYR A 1 135 ? 13.984 2.787 -3.143 1 97.62 135 TYR A N 1
ATOM 1091 C CA . TYR A 1 135 ? 12.82 3.609 -3.463 1 97.62 135 TYR A CA 1
ATOM 1092 C C . TYR A 1 135 ? 13.031 5.047 -2.996 1 97.62 135 TYR A C 1
ATOM 1094 O O . TYR A 1 135 ? 13.672 5.285 -1.975 1 97.62 135 TYR A O 1
ATOM 1102 N N . LYS A 1 136 ? 12.5 5.918 -3.787 1 95.19 136 LYS A N 1
ATOM 1103 C CA . LYS A 1 136 ? 12.477 7.328 -3.416 1 95.19 136 LYS A CA 1
ATOM 1104 C C . LYS A 1 136 ? 11.047 7.859 -3.367 1 95.19 136 LYS A C 1
ATOM 1106 O O . LYS A 1 136 ? 10.156 7.34 -4.043 1 95.19 136 LYS A O 1
ATOM 1111 N N . ILE A 1 137 ? 10.867 8.82 -2.514 1 93.31 137 ILE A N 1
ATOM 1112 C CA . ILE A 1 137 ? 9.617 9.578 -2.502 1 93.31 137 ILE A CA 1
ATOM 1113 C C . ILE A 1 137 ? 9.914 11.055 -2.766 1 93.31 137 ILE A C 1
ATOM 1115 O O . ILE A 1 137 ? 10.555 11.719 -1.951 1 93.31 137 ILE A O 1
ATOM 1119 N N . LYS A 1 138 ? 9.516 11.438 -3.902 1 87.81 138 LYS A N 1
ATOM 1120 C CA . LYS A 1 138 ? 9.883 12.766 -4.383 1 87.81 138 LYS A CA 1
ATOM 1121 C C . LYS A 1 138 ? 11.398 12.953 -4.387 1 87.81 138 LYS A C 1
ATOM 1123 O O . LYS A 1 138 ? 12.102 12.281 -5.141 1 87.81 138 LYS A O 1
ATOM 1128 N N . ASP A 1 139 ? 11.922 13.719 -3.467 1 84.56 139 ASP A N 1
ATOM 1129 C CA . ASP A 1 139 ? 13.359 14 -3.492 1 84.56 139 ASP A CA 1
ATOM 1130 C C . ASP A 1 139 ? 14.062 13.367 -2.291 1 84.56 139 ASP A C 1
ATOM 1132 O O . ASP A 1 139 ? 15.219 13.68 -2.01 1 84.56 139 ASP A O 1
ATOM 1136 N N . ARG A 1 140 ? 13.344 12.391 -1.785 1 88.75 140 ARG A N 1
ATOM 1137 C CA . ARG A 1 140 ? 13.898 11.766 -0.588 1 88.75 140 ARG A CA 1
ATOM 1138 C C . ARG A 1 140 ? 13.984 10.25 -0.753 1 88.75 140 ARG A C 1
ATOM 1140 O O . ARG A 1 140 ? 13.227 9.664 -1.525 1 88.75 140 ARG A O 1
ATOM 1147 N N . ILE A 1 141 ? 14.977 9.758 0.017 1 93.06 141 ILE A N 1
ATOM 1148 C CA . ILE A 1 141 ? 15.156 8.312 -0.038 1 93.06 141 ILE A CA 1
ATOM 1149 C C . ILE A 1 141 ? 14.148 7.633 0.888 1 93.06 141 ILE A C 1
ATOM 1151 O O . ILE A 1 141 ? 14.039 7.984 2.064 1 93.06 141 ILE A O 1
ATOM 1155 N N . LEU A 1 142 ? 13.398 6.828 0.388 1 95.25 142 LEU A N 1
ATOM 1156 C CA . LEU A 1 142 ? 12.469 6.035 1.182 1 95.25 142 LEU A CA 1
ATOM 1157 C C . LEU A 1 142 ? 13.141 4.777 1.713 1 95.25 142 LEU A C 1
ATOM 1159 O O . LEU A 1 142 ? 12.953 4.406 2.873 1 95.25 142 LEU A O 1
ATOM 1163 N N . ARG A 1 143 ? 13.898 4.121 0.864 1 96.38 143 ARG A N 1
ATOM 1164 C CA . ARG A 1 143 ? 14.734 2.973 1.209 1 96.38 143 ARG A CA 1
ATOM 1165 C C . ARG A 1 143 ? 15.93 2.865 0.272 1 96.38 143 ARG A C 1
ATOM 1167 O O . ARG A 1 143 ? 15.781 2.932 -0.95 1 96.38 143 ARG A O 1
ATOM 1174 N N . ALA A 1 144 ? 17.094 2.684 0.892 1 96.62 144 ALA A N 1
ATOM 1175 C CA . ALA A 1 144 ? 18.297 2.51 0.085 1 96.62 144 ALA A CA 1
ATOM 1176 C C . ALA A 1 144 ? 18.312 1.146 -0.599 1 96.62 144 ALA A C 1
ATOM 1178 O O . ALA A 1 144 ? 17.797 0.168 -0.055 1 96.62 144 ALA A O 1
ATOM 1179 N N . ALA A 1 145 ? 18.938 1.155 -1.778 1 97.19 145 ALA A N 1
ATOM 1180 C CA . ALA A 1 145 ? 19.109 -0.128 -2.455 1 97.19 145 ALA A CA 1
ATOM 1181 C C . ALA A 1 145 ? 20.234 -0.939 -1.809 1 97.19 145 ALA A C 1
ATOM 1183 O O . ALA A 1 145 ? 21.281 -0.394 -1.461 1 97.19 145 ALA A O 1
ATOM 1184 N N . LYS A 1 146 ? 19.953 -2.146 -1.552 1 97.19 146 LYS A N 1
ATOM 1185 C CA . LYS A 1 146 ? 21.016 -3.057 -1.121 1 97.19 146 LYS A CA 1
ATOM 1186 C C . LYS A 1 146 ? 21.75 -3.648 -2.318 1 97.19 146 LYS A C 1
ATOM 1188 O O . LYS A 1 146 ? 21.141 -4.301 -3.17 1 97.19 146 LYS A O 1
ATOM 1193 N N . VAL A 1 147 ? 23.078 -3.41 -2.285 1 97.19 147 VAL A N 1
ATOM 1194 C CA . VAL A 1 147 ? 23.766 -3.711 -3.529 1 97.19 147 VAL A CA 1
ATOM 1195 C C . VAL A 1 147 ? 25.094 -4.406 -3.221 1 97.19 147 VAL A C 1
ATOM 1197 O O . VAL A 1 147 ? 25.562 -4.379 -2.08 1 97.19 147 VAL A O 1
ATOM 1200 N N . GLY A 1 148 ? 25.562 -5.145 -4.258 1 95.94 148 GLY A N 1
ATOM 1201 C CA . GLY A 1 148 ? 26.953 -5.57 -4.309 1 95.94 148 GLY A CA 1
ATOM 1202 C C . GLY A 1 148 ? 27.828 -4.652 -5.141 1 95.94 148 GLY A C 1
ATOM 1203 O O . GLY A 1 148 ? 27.453 -4.277 -6.254 1 95.94 148 GLY A O 1
ATOM 1204 N N . VAL A 1 149 ? 29.016 -4.363 -4.59 1 96.62 149 VAL A N 1
ATOM 1205 C CA . VAL A 1 149 ? 29.844 -3.359 -5.238 1 96.62 149 VAL A CA 1
ATOM 1206 C C . VAL A 1 149 ? 31.109 -4.016 -5.781 1 96.62 149 VAL A C 1
ATOM 1208 O O . VAL A 1 149 ? 31.656 -4.949 -5.172 1 96.62 149 VAL A O 1
ATOM 1211 N N . VAL A 1 150 ? 31.562 -3.477 -6.867 1 94.94 150 VAL A N 1
ATOM 1212 C CA . VAL A 1 150 ? 32.781 -3.98 -7.488 1 94.94 150 VAL A CA 1
ATOM 1213 C C . VAL A 1 150 ? 34 -3.486 -6.711 1 94.94 150 VAL A C 1
ATOM 1215 O O . VAL A 1 150 ? 34.125 -2.287 -6.461 1 94.94 150 VAL A O 1
ATOM 1218 N N . LYS A 1 151 ? 34.938 -4.344 -6.227 1 89.94 151 LYS A N 1
ATOM 1219 C CA . LYS A 1 151 ? 36.125 -3.998 -5.473 1 89.94 151 LYS A CA 1
ATOM 1220 C C . LYS A 1 151 ? 37.375 -4.215 -6.312 1 89.94 151 LYS A C 1
ATOM 1222 O O . LYS A 1 151 ? 38.469 -3.822 -5.91 1 89.94 151 LYS A O 1
ATOM 1227 N N . ASN A 1 152 ? 37.375 -4.344 -7.535 1 77.81 152 ASN A N 1
ATOM 1228 C CA . ASN A 1 152 ? 38.562 -4.719 -8.25 1 77.81 152 ASN A CA 1
ATOM 1229 C C . ASN A 1 152 ? 39.812 -4.133 -7.582 1 77.81 152 ASN A C 1
ATOM 1231 O O . ASN A 1 152 ? 39.75 -3.088 -6.934 1 77.81 152 ASN A O 1
ATOM 1235 N N . MET B 1 1 ? -5.117 63.406 29.734 1 47.31 1 MET B N 1
ATOM 1236 C CA . MET B 1 1 ? -4.805 62.312 30.641 1 47.31 1 MET B CA 1
ATOM 1237 C C . MET B 1 1 ? -5.762 61.125 30.422 1 47.31 1 MET B C 1
ATOM 1239 O O . MET B 1 1 ? -5.336 59.969 30.406 1 47.31 1 MET B O 1
ATOM 1243 N N . GLU B 1 2 ? -6.93 61.375 30.328 1 52.59 2 GLU B N 1
ATOM 1244 C CA . GLU B 1 2 ? -7.992 60.375 30.188 1 52.59 2 GLU B CA 1
ATOM 1245 C C . GLU B 1 2 ? -7.902 59.656 28.828 1 52.59 2 GLU B C 1
ATOM 1247 O O . GLU B 1 2 ? -8.133 58.438 28.75 1 52.59 2 GLU B O 1
ATOM 1252 N N . GLU B 1 3 ? -7.602 60.375 27.859 1 53.19 3 GLU B N 1
ATOM 1253 C CA . GLU B 1 3 ? -7.559 59.844 26.516 1 53.19 3 GLU B CA 1
ATOM 1254 C C . GLU B 1 3 ? -6.426 58.812 26.359 1 53.19 3 GLU B C 1
ATOM 1256 O O . GLU B 1 3 ? -6.594 57.781 25.719 1 53.19 3 GLU B O 1
ATOM 1261 N N . LYS B 1 4 ? -5.422 59.125 26.969 1 60.09 4 LYS B N 1
ATOM 1262 C CA . LYS B 1 4 ? -4.234 58.281 26.859 1 60.09 4 LYS B CA 1
ATOM 1263 C C . LYS B 1 4 ? -4.398 57 27.641 1 60.09 4 LYS B C 1
ATOM 1265 O O . LYS B 1 4 ? -3.887 55.938 27.25 1 60.09 4 LYS B O 1
ATOM 1270 N N . MET B 1 5 ? -5.078 57.062 28.688 1 58.97 5 MET B N 1
ATOM 1271 C CA . MET B 1 5 ? -5.402 55.875 29.469 1 58.97 5 MET B CA 1
ATOM 1272 C C . MET B 1 5 ? -6.301 54.938 28.688 1 58.97 5 MET B C 1
ATOM 1274 O O . MET B 1 5 ? -6.148 53.688 28.766 1 58.97 5 MET B O 1
ATOM 1278 N N . VAL B 1 6 ? -7.203 55.5 27.938 1 61.34 6 VAL B N 1
ATOM 1279 C CA . VAL B 1 6 ? -8.148 54.75 27.125 1 61.34 6 VAL B CA 1
ATOM 1280 C C . VAL B 1 6 ? -7.406 54 26.016 1 61.34 6 VAL B C 1
ATOM 1282 O O . VAL B 1 6 ? -7.691 52.844 25.75 1 61.34 6 VAL B O 1
ATOM 1285 N N . ASP B 1 7 ? -6.293 54.688 25.719 1 68.06 7 ASP B N 1
ATOM 1286 C CA . ASP B 1 7 ? -5.547 54.125 24.609 1 68.06 7 ASP B CA 1
ATOM 1287 C C . ASP B 1 7 ? -4.738 52.906 25.062 1 68.06 7 ASP B C 1
ATOM 1289 O O . ASP B 1 7 ? -4.703 51.875 24.375 1 68.06 7 ASP B O 1
ATOM 1293 N N . ASN B 1 8 ? -4.352 53 26.359 1 71.69 8 ASN B N 1
ATOM 1294 C CA . ASN B 1 8 ? -3.574 51.906 26.891 1 71.69 8 ASN B CA 1
ATOM 1295 C C . ASN B 1 8 ? -4.453 50.688 27.172 1 71.69 8 ASN B C 1
ATOM 1297 O O . ASN B 1 8 ? -4.043 49.531 26.938 1 71.69 8 ASN B O 1
ATOM 1301 N N . LYS B 1 9 ? -5.59 50.938 27.703 1 74.44 9 LYS B N 1
ATOM 1302 C CA . LYS B 1 9 ? -6.531 49.844 28 1 74.44 9 LYS B CA 1
ATOM 1303 C C . LYS B 1 9 ? -6.977 49.156 26.703 1 74.44 9 LYS B C 1
ATOM 1305 O O . LYS B 1 9 ? -7.062 47.938 26.672 1 74.44 9 LYS B O 1
ATOM 1310 N N . VAL B 1 10 ? -7.191 49.938 25.703 1 77.56 10 VAL B N 1
ATOM 1311 C CA . VAL B 1 10 ? -7.633 49.406 24.406 1 77.56 10 VAL B CA 1
ATOM 1312 C C . VAL B 1 10 ? -6.512 48.594 23.781 1 77.56 10 VAL B C 1
ATOM 1314 O O . VAL B 1 10 ? -6.754 47.469 23.266 1 77.56 10 VAL B O 1
ATOM 1317 N N . LEU B 1 11 ? -5.273 49.094 23.938 1 76.56 11 LEU B N 1
ATOM 1318 C CA . LEU B 1 11 ? -4.125 48.406 23.391 1 76.56 11 LEU B CA 1
ATOM 1319 C C . LEU B 1 11 ? -3.859 47.094 24.141 1 76.56 11 LEU B C 1
ATOM 1321 O O . LEU B 1 11 ? -3.506 46.094 23.547 1 76.56 11 LEU B O 1
ATOM 1325 N N . LYS B 1 12 ? -4.035 47.219 25.438 1 79.56 12 LYS B N 1
ATOM 1326 C CA . LYS B 1 12 ? -3.863 46.031 26.266 1 79.56 12 LYS B CA 1
ATOM 1327 C C . LYS B 1 12 ? -4.922 44.969 25.938 1 79.56 12 LYS B C 1
ATOM 1329 O O . LYS B 1 12 ? -4.621 43.781 25.844 1 79.56 12 LYS B O 1
ATOM 1334 N N . GLU B 1 13 ? -6.129 45.375 25.734 1 81.69 13 GLU B N 1
ATOM 1335 C CA . GLU B 1 13 ? -7.219 44.5 25.359 1 81.69 13 GLU B CA 1
ATOM 1336 C C . GLU B 1 13 ? -6.977 43.875 23.984 1 81.69 13 GLU B C 1
ATOM 1338 O O . GLU B 1 13 ? -7.215 42.688 23.781 1 81.69 13 GLU B O 1
ATOM 1343 N N . LYS B 1 14 ? -6.496 44.719 23.141 1 78.75 14 LYS B N 1
ATOM 1344 C CA . LYS B 1 14 ? -6.199 44.219 21.797 1 78.75 14 LYS B CA 1
ATOM 1345 C C . LYS B 1 14 ? -5.066 43.188 21.812 1 78.75 14 LYS B C 1
ATOM 1347 O O . LYS B 1 14 ? -5.137 42.188 21.141 1 78.75 14 LYS B O 1
ATOM 1352 N N . TYR B 1 15 ? -4.09 43.469 22.688 1 75.62 15 TYR B N 1
ATOM 1353 C CA . TYR B 1 15 ? -2.949 42.562 22.844 1 75.62 15 TYR B CA 1
ATOM 1354 C C . TYR B 1 15 ? -3.387 41.219 23.391 1 75.62 15 TYR B C 1
ATOM 1356 O O . TYR B 1 15 ? -3.014 40.188 22.859 1 75.62 15 TYR B O 1
ATOM 1364 N N . LEU B 1 16 ? -4.156 41.312 24.359 1 80.12 16 LEU B N 1
ATOM 1365 C CA . LEU B 1 16 ? -4.641 40.094 25 1 80.12 16 LEU B CA 1
ATOM 1366 C C . LEU B 1 16 ? -5.523 39.281 24.047 1 80.12 16 LEU B C 1
ATOM 1368 O O . LEU B 1 16 ? -5.465 38.062 24.016 1 80.12 16 LEU B O 1
ATOM 1372 N N . SER B 1 17 ? -6.289 40 23.234 1 82.38 17 SER B N 1
ATOM 1373 C CA . SER B 1 17 ? -7.152 39.375 22.234 1 82.38 17 SER B CA 1
ATOM 1374 C C . SER B 1 17 ? -6.332 38.656 21.172 1 82.38 17 SER B C 1
ATOM 1376 O O . SER B 1 17 ? -6.633 37.531 20.797 1 82.38 17 SER B O 1
ATOM 1378 N N . VAL B 1 18 ? -5.238 39.312 20.797 1 80.31 18 VAL B N 1
ATOM 1379 C CA . VAL B 1 18 ? -4.391 38.719 19.75 1 80.31 18 VAL B CA 1
ATOM 1380 C C . VAL B 1 18 ? -3.684 37.5 20.297 1 80.31 18 VAL B C 1
ATOM 1382 O O . VAL B 1 18 ? -3.537 36.5 19.578 1 80.31 18 VAL B O 1
ATOM 1385 N N . LEU B 1 19 ? -3.367 37.5 21.609 1 78.69 19 LEU B N 1
ATOM 1386 C CA . LEU B 1 19 ? -2.705 36.375 22.234 1 78.69 19 LEU B CA 1
ATOM 1387 C C . LEU B 1 19 ? -3.648 35.188 22.312 1 78.69 19 LEU B C 1
ATOM 1389 O O . LEU B 1 19 ? -3.242 34.031 22.047 1 78.69 19 LEU B O 1
ATOM 1393 N N . ALA B 1 20 ? -4.863 35.5 22.688 1 80.31 20 ALA B N 1
ATOM 1394 C CA . ALA B 1 20 ? -5.875 34.438 22.766 1 80.31 20 ALA B CA 1
ATOM 1395 C C . ALA B 1 20 ? -6.172 33.875 21.391 1 80.31 20 ALA B C 1
ATOM 1397 O O . ALA B 1 20 ? -6.324 32.656 21.234 1 80.31 20 ALA B O 1
ATOM 1398 N N . GLU B 1 21 ? -6.199 34.688 20.406 1 80.62 21 GLU B N 1
ATOM 1399 C CA . GLU B 1 21 ? -6.441 34.25 19.031 1 80.62 21 GLU B CA 1
ATOM 1400 C C . GLU B 1 21 ? -5.297 33.406 18.516 1 80.62 21 GLU B C 1
ATOM 1402 O O . GLU B 1 21 ? -5.523 32.406 17.812 1 80.62 21 GLU B O 1
ATOM 1407 N N . ASN B 1 22 ? -4.109 33.781 19 1 77.62 22 ASN B N 1
ATOM 1408 C CA . ASN B 1 22 ? -2.936 33.031 18.578 1 77.62 22 ASN B CA 1
ATOM 1409 C C . ASN B 1 22 ? -2.961 31.609 19.141 1 77.62 22 ASN B C 1
ATOM 1411 O O . ASN B 1 22 ? -2.615 30.656 18.453 1 77.62 22 ASN B O 1
ATOM 1415 N N . GLU B 1 23 ? -3.398 31.5 20.375 1 79.94 23 GLU B N 1
ATOM 1416 C CA . GLU B 1 23 ? -3.473 30.188 21 1 79.94 23 GLU B CA 1
ATOM 1417 C C . GLU B 1 23 ? -4.551 29.312 20.344 1 79.94 23 GLU B C 1
ATOM 1419 O O . GLU B 1 23 ? -4.34 28.125 20.109 1 79.94 23 GLU B O 1
ATOM 1424 N N . ASN B 1 24 ? -5.648 29.969 20.016 1 82.38 24 ASN B N 1
ATOM 1425 C CA . ASN B 1 24 ? -6.719 29.266 19.312 1 82.38 24 ASN B CA 1
ATOM 1426 C C . ASN B 1 24 ? -6.281 28.828 17.922 1 82.38 24 ASN B C 1
ATOM 1428 O O . ASN B 1 24 ? -6.609 27.719 17.484 1 82.38 24 ASN B O 1
ATOM 1432 N N . LEU B 1 25 ? -5.527 29.688 17.391 1 78.94 25 LEU B N 1
ATOM 1433 C CA . LEU B 1 25 ? -5.02 29.391 16.047 1 78.94 25 LEU B CA 1
ATOM 1434 C C . LEU B 1 25 ? -4.039 28.219 16.078 1 78.94 25 LEU B C 1
ATOM 1436 O O . LEU B 1 25 ? -4.074 27.359 15.211 1 78.94 25 LEU B O 1
ATOM 1440 N N . ARG B 1 26 ? -3.219 28.188 17.125 1 79.38 26 ARG B N 1
ATOM 1441 C CA . ARG B 1 26 ? -2.264 27.109 17.297 1 79.38 26 ARG B CA 1
ATOM 1442 C C . ARG B 1 26 ? -2.979 25.766 17.469 1 79.38 26 ARG B C 1
ATOM 1444 O O . ARG B 1 26 ? -2.633 24.781 16.812 1 79.38 26 ARG B O 1
ATOM 1451 N N . ASN B 1 27 ? -3.986 25.766 18.281 1 82.81 27 ASN B N 1
ATOM 1452 C CA . ASN B 1 27 ? -4.738 24.531 18.531 1 82.81 27 ASN B CA 1
ATOM 1453 C C . ASN B 1 27 ? -5.453 24.047 17.281 1 82.81 27 ASN B C 1
ATOM 1455 O O . ASN B 1 27 ? -5.484 22.859 17 1 82.81 27 ASN B O 1
ATOM 1459 N N . ARG B 1 28 ? -5.941 25.031 16.594 1 81.88 28 ARG B N 1
ATOM 1460 C CA . ARG B 1 28 ? -6.625 24.703 15.352 1 81.88 28 ARG B CA 1
ATOM 1461 C C . ARG B 1 28 ? -5.656 24.109 14.336 1 81.88 28 ARG B C 1
ATOM 1463 O O . ARG B 1 28 ? -5.977 23.125 13.672 1 81.88 28 ARG B O 1
ATOM 1470 N N . TYR B 1 29 ? -4.43 24.641 14.281 1 77.69 29 TYR B N 1
ATOM 1471 C CA . TYR B 1 29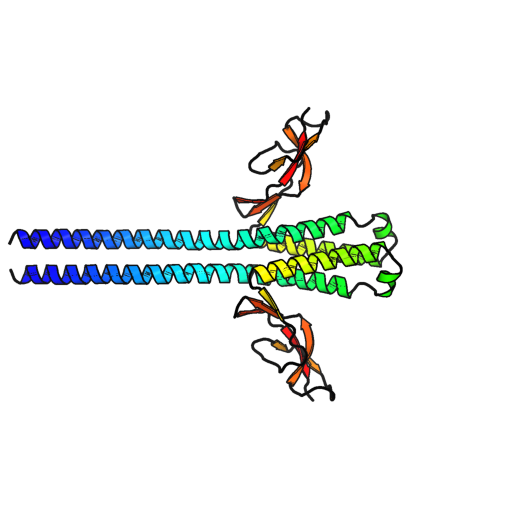 ? -3.439 24.156 13.328 1 77.69 29 TYR B CA 1
ATOM 1472 C C . TYR B 1 29 ? -2.965 22.75 13.695 1 77.69 29 TYR B C 1
ATOM 1474 O O . TYR B 1 29 ? -2.773 21.906 12.82 1 77.69 29 TYR B O 1
ATOM 1482 N N . MET B 1 30 ? -2.895 22.531 14.984 1 78.5 30 MET B N 1
ATOM 1483 C CA . MET B 1 30 ? -2.471 21.203 15.438 1 78.5 30 MET B CA 1
ATOM 1484 C C . MET B 1 30 ? -3.518 20.156 15.094 1 78.5 30 MET B C 1
ATOM 1486 O O . MET B 1 30 ? -3.174 19.047 14.656 1 78.5 30 MET B O 1
ATOM 1490 N N . LYS B 1 31 ? -4.723 20.516 15.227 1 79.88 31 LYS B N 1
ATOM 1491 C CA . LYS B 1 31 ? -5.812 19.594 14.883 1 79.88 31 LYS B CA 1
ATOM 1492 C C . LYS B 1 31 ? -5.867 19.359 13.375 1 79.88 31 LYS B C 1
ATOM 1494 O O . LYS B 1 31 ? -6.086 18.234 12.93 1 79.88 31 LYS B O 1
ATOM 1499 N N . GLU B 1 32 ? -5.582 20.359 12.68 1 78.25 32 GLU B N 1
ATOM 1500 C CA . GLU B 1 32 ? -5.594 20.266 11.219 1 78.25 32 GLU B CA 1
ATOM 1501 C C . GLU B 1 32 ? -4.449 19.391 10.719 1 78.25 32 GLU B C 1
ATOM 1503 O O . GLU B 1 32 ? -4.613 18.625 9.758 1 78.25 32 GLU B O 1
ATOM 1508 N N . ILE B 1 33 ? -3.369 19.5 11.383 1 76.12 33 ILE B N 1
ATOM 1509 C CA . ILE B 1 33 ? -2.213 18.688 11.023 1 76.12 33 ILE B CA 1
ATOM 1510 C C . ILE B 1 33 ? -2.537 17.203 11.227 1 76.12 33 ILE B C 1
ATOM 1512 O O . ILE B 1 33 ? -2.279 16.375 10.352 1 76.12 33 ILE B O 1
ATOM 1516 N N . GLU B 1 34 ? -3.182 16.859 12.289 1 75.81 34 GLU B N 1
ATOM 1517 C CA . GLU B 1 34 ? -3.531 15.477 12.609 1 75.81 34 GLU B CA 1
ATOM 1518 C C . GLU B 1 34 ? -4.59 14.945 11.648 1 75.81 34 GLU B C 1
ATOM 1520 O O . GLU B 1 34 ? -4.5 13.805 11.188 1 75.81 34 GLU B O 1
ATOM 1525 N N . THR B 1 35 ? -5.527 15.812 11.398 1 76.75 35 THR B N 1
ATOM 1526 C CA . THR B 1 35 ? -6.59 15.43 10.477 1 76.75 35 THR B CA 1
ATOM 1527 C C . THR B 1 35 ? -6.039 15.25 9.062 1 76.75 35 THR B C 1
ATOM 1529 O O . THR B 1 35 ? -6.434 14.32 8.352 1 76.75 35 THR B O 1
ATOM 1532 N N . SER B 1 36 ? -5.129 16.047 8.781 1 75.69 36 SER B N 1
ATOM 1533 C CA . SER B 1 36 ? -4.52 15.977 7.457 1 75.69 36 SER B CA 1
ATOM 1534 C C . SER B 1 36 ? -3.703 14.703 7.297 1 75.69 36 SER B C 1
ATOM 1536 O O . SER B 1 36 ? -3.748 14.055 6.246 1 75.69 36 SER B O 1
ATOM 1538 N N . LYS B 1 37 ? -3.035 14.344 8.336 1 76.19 37 LYS B N 1
ATOM 1539 C CA . LYS B 1 37 ? -2.266 13.102 8.32 1 76.19 37 LYS B CA 1
ATOM 1540 C C . LYS B 1 37 ? -3.172 11.898 8.07 1 76.19 37 LYS B C 1
ATOM 1542 O O . LYS B 1 37 ? -2.867 11.047 7.234 1 76.19 37 LYS B O 1
ATOM 1547 N N . LEU B 1 38 ? -4.285 11.883 8.703 1 76.88 38 LEU B N 1
ATOM 1548 C CA . LEU B 1 38 ? -5.238 10.789 8.57 1 76.88 38 LEU B CA 1
ATOM 1549 C C . LEU B 1 38 ? -5.832 10.75 7.164 1 76.88 38 LEU B C 1
ATOM 1551 O O . LEU B 1 38 ? -5.988 9.672 6.582 1 76.88 38 LEU B O 1
ATOM 1555 N N . TYR B 1 39 ? -6.059 11.93 6.68 1 78.44 39 TYR B N 1
ATOM 1556 C CA . TYR B 1 39 ? -6.645 12.016 5.348 1 78.44 39 TYR B CA 1
ATOM 1557 C C . TYR B 1 39 ? -5.648 11.578 4.281 1 78.44 39 TYR B C 1
ATOM 1559 O O . TYR B 1 39 ? -6.02 10.898 3.324 1 78.44 39 TYR B O 1
ATOM 1567 N N . CYS B 1 40 ? -4.473 11.977 4.543 1 80.06 40 CYS B N 1
ATOM 1568 C CA . CYS B 1 40 ? -3.475 11.617 3.543 1 80.06 40 CYS B CA 1
ATOM 1569 C C . CYS B 1 40 ? -3.291 10.102 3.48 1 80.06 40 CYS B C 1
ATOM 1571 O O . CYS B 1 40 ? -3.258 9.523 2.395 1 80.06 40 CYS B O 1
ATOM 1573 N N . ILE B 1 41 ? -3.332 9.484 4.562 1 88.06 41 ILE B N 1
ATOM 1574 C CA . ILE B 1 41 ? -3.176 8.039 4.613 1 88.06 41 ILE B CA 1
ATOM 1575 C C . ILE B 1 41 ? -4.402 7.363 4 1 88.06 41 ILE B C 1
ATOM 1577 O O . ILE B 1 41 ? -4.285 6.344 3.32 1 88.06 41 ILE B O 1
ATOM 1581 N N . SER B 1 42 ? -5.484 8.016 4.18 1 91.69 42 SER B N 1
ATOM 1582 C CA . SER B 1 42 ? -6.73 7.418 3.717 1 91.69 42 SER B CA 1
ATOM 1583 C C . SER B 1 42 ? -6.766 7.312 2.195 1 91.69 42 SER B C 1
ATOM 1585 O O . SER B 1 42 ? -7.148 6.277 1.647 1 91.69 42 SER B O 1
ATOM 1587 N N . ASN B 1 43 ? -6.379 8.367 1.531 1 90.88 43 ASN B N 1
ATOM 1588 C CA . ASN B 1 43 ? -6.402 8.344 0.072 1 90.88 43 ASN B CA 1
ATOM 1589 C C . ASN B 1 43 ? -5.418 7.32 -0.489 1 90.88 43 ASN B C 1
ATOM 1591 O O . ASN B 1 43 ? -5.75 6.57 -1.408 1 90.88 43 ASN B O 1
ATOM 1595 N N . PHE B 1 44 ? -4.27 7.289 0.082 1 94 44 PHE B N 1
ATOM 1596 C CA . PHE B 1 44 ? -3.254 6.32 -0.317 1 94 44 PHE B CA 1
ATOM 1597 C C . PHE B 1 44 ? -3.725 4.898 -0.042 1 94 44 PHE B C 1
ATOM 1599 O O . PHE B 1 44 ? -3.66 4.035 -0.92 1 94 44 PHE B O 1
ATOM 1606 N N . ALA B 1 45 ? -4.285 4.703 1.11 1 95.88 45 ALA B N 1
ATOM 1607 C CA . ALA B 1 45 ? -4.793 3.395 1.507 1 95.88 45 ALA B CA 1
ATOM 1608 C C . ALA B 1 45 ? -5.918 2.941 0.584 1 95.88 45 ALA B C 1
ATOM 1610 O O . ALA B 1 45 ? -5.961 1.781 0.166 1 95.88 45 ALA B O 1
ATOM 1611 N N . LYS B 1 46 ? -6.75 3.846 0.276 1 95.81 46 LYS B N 1
ATOM 1612 C CA . LYS B 1 46 ? -7.875 3.533 -0.6 1 95.81 46 LYS B CA 1
ATOM 1613 C C . LYS B 1 46 ? -7.395 2.996 -1.945 1 95.81 46 LYS B C 1
ATOM 1615 O O . LYS B 1 46 ? -7.949 2.031 -2.471 1 95.81 46 LYS B O 1
ATOM 1620 N N . SER B 1 47 ? -6.367 3.586 -2.459 1 95.62 47 SER B N 1
ATOM 1621 C CA . SER B 1 47 ? -5.805 3.16 -3.734 1 95.62 47 SER B CA 1
ATOM 1622 C C . SER B 1 47 ? -5.203 1.76 -3.633 1 95.62 47 SER B C 1
ATOM 1624 O O . SER B 1 47 ? -5.164 1.024 -4.621 1 95.62 47 SER B O 1
ATOM 1626 N N . LEU B 1 48 ? -4.828 1.358 -2.447 1 97.44 48 LEU B N 1
ATOM 1627 C CA . LEU B 1 48 ? -4.133 0.092 -2.246 1 97.44 48 LEU B CA 1
ATOM 1628 C C . LEU B 1 48 ? -5.129 -1.049 -2.055 1 97.44 48 LEU B C 1
ATOM 1630 O O . LEU B 1 48 ? -4.75 -2.223 -2.107 1 97.44 48 LEU B O 1
ATOM 1634 N N . LEU B 1 49 ? -6.352 -0.696 -1.918 1 97.25 49 LEU B N 1
ATOM 1635 C CA . LEU B 1 49 ? -7.355 -1.731 -1.702 1 97.25 49 LEU B CA 1
ATOM 1636 C C . LEU B 1 49 ? -7.48 -2.631 -2.928 1 97.25 49 LEU B C 1
ATOM 1638 O O . LEU B 1 49 ? -7.77 -3.824 -2.801 1 97.25 49 LEU B O 1
ATOM 1642 N N . ASP B 1 50 ? -7.129 -2.053 -4.07 1 95.19 50 ASP B N 1
ATOM 1643 C CA . ASP B 1 50 ? -7.145 -2.844 -5.297 1 95.19 50 ASP B CA 1
ATOM 1644 C C . ASP B 1 50 ? -6.066 -3.924 -5.266 1 95.19 50 ASP B C 1
ATOM 1646 O O . ASP B 1 50 ? -6.27 -5.023 -5.785 1 95.19 50 ASP B O 1
ATOM 1650 N N . VAL B 1 51 ? -5.031 -3.65 -4.652 1 97.31 51 VAL B N 1
ATOM 1651 C CA . VAL B 1 51 ? -3.959 -4.629 -4.516 1 97.31 51 VAL B CA 1
ATOM 1652 C C . VAL B 1 51 ? -4.418 -5.781 -3.625 1 97.31 51 VAL B C 1
ATOM 1654 O O . VAL B 1 51 ? -4.238 -6.949 -3.967 1 97.31 51 VAL B O 1
ATOM 1657 N N . ALA B 1 52 ? -5.047 -5.422 -2.52 1 96.81 52 ALA B N 1
ATOM 1658 C CA . ALA B 1 52 ? -5.574 -6.43 -1.604 1 96.81 52 ALA B CA 1
ATOM 1659 C C . ALA B 1 52 ? -6.602 -7.32 -2.299 1 96.81 52 ALA B C 1
ATOM 1661 O O . ALA B 1 52 ? -6.562 -8.547 -2.17 1 96.81 52 ALA B O 1
ATOM 1662 N N . ASP B 1 53 ? -7.422 -6.719 -3.084 1 95.56 53 ASP B N 1
ATOM 1663 C CA . ASP B 1 53 ? -8.461 -7.457 -3.791 1 95.56 53 ASP B CA 1
ATOM 1664 C C . ASP B 1 53 ? -7.859 -8.398 -4.828 1 95.56 53 ASP B C 1
ATOM 1666 O O . ASP B 1 53 ? -8.312 -9.539 -4.98 1 95.56 53 ASP B O 1
ATOM 1670 N N . ASN B 1 54 ? -6.895 -7.91 -5.516 1 95 54 ASN B N 1
ATOM 1671 C CA . ASN B 1 54 ? -6.258 -8.727 -6.547 1 95 54 ASN B CA 1
ATOM 1672 C C . ASN B 1 54 ? -5.539 -9.93 -5.941 1 95 54 ASN B C 1
ATOM 1674 O O . ASN B 1 54 ? -5.586 -11.031 -6.496 1 95 54 ASN B O 1
ATOM 1678 N N . LEU B 1 55 ? -4.906 -9.742 -4.848 1 96.12 55 LEU B N 1
ATOM 1679 C CA . LEU B 1 55 ? -4.238 -10.852 -4.168 1 96.12 55 LEU B CA 1
ATOM 1680 C C . L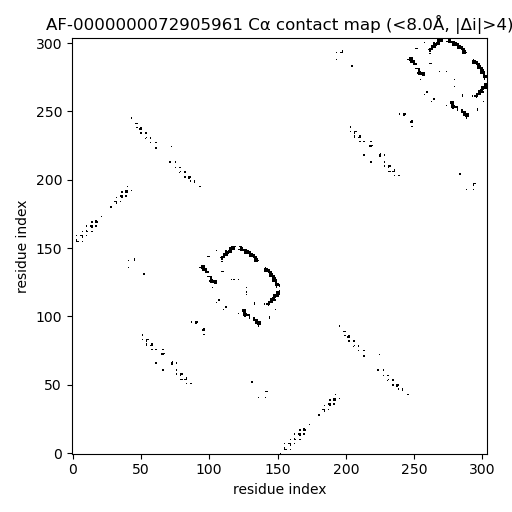EU B 1 55 ? -5.246 -11.898 -3.719 1 96.12 55 LEU B C 1
ATOM 1682 O O . LEU B 1 55 ? -5.039 -13.094 -3.928 1 96.12 55 LEU B O 1
ATOM 1686 N N . SER B 1 56 ? -6.355 -11.406 -3.168 1 94.12 56 SER B N 1
ATOM 1687 C CA . SER B 1 56 ? -7.41 -12.312 -2.727 1 94.12 56 SER B CA 1
ATOM 1688 C C . SER B 1 56 ? -8 -13.086 -3.898 1 94.12 56 SER B C 1
ATOM 1690 O O . SER B 1 56 ? -8.234 -14.297 -3.795 1 94.12 56 SER B O 1
ATOM 1692 N N . LEU B 1 57 ? -8.172 -12.398 -4.977 1 92.25 57 LEU B N 1
ATOM 1693 C CA . LEU B 1 57 ? -8.719 -13.016 -6.18 1 92.25 57 LEU B CA 1
ATOM 1694 C C . LEU B 1 57 ? -7.77 -14.078 -6.723 1 92.25 57 LEU B C 1
ATOM 1696 O O . LEU B 1 57 ? -8.211 -15.141 -7.16 1 92.25 57 LEU B O 1
ATOM 1700 N N . ALA B 1 58 ? -6.523 -13.766 -6.688 1 93 58 ALA B N 1
ATOM 1701 C CA . ALA B 1 58 ? -5.512 -14.719 -7.152 1 93 58 ALA B CA 1
ATOM 1702 C C . ALA B 1 58 ? -5.566 -16.016 -6.344 1 93 58 ALA B C 1
ATOM 1704 O O . ALA B 1 58 ? -5.512 -17.109 -6.91 1 93 58 ALA B O 1
ATOM 1705 N N . ILE B 1 59 ? -5.727 -15.898 -5.078 1 93 59 ILE B N 1
ATOM 1706 C CA . ILE B 1 59 ? -5.789 -17.047 -4.188 1 93 59 ILE B CA 1
ATOM 1707 C C . ILE B 1 59 ? -7.043 -17.875 -4.492 1 93 59 ILE B C 1
ATOM 1709 O O . ILE B 1 59 ? -6.98 -19.094 -4.609 1 93 59 ILE B O 1
ATOM 1713 N N . LYS B 1 60 ? -8.07 -17.188 -4.711 1 91.25 60 LYS B N 1
ATOM 1714 C CA . LYS B 1 60 ? -9.359 -17.844 -4.949 1 91.25 60 LYS B CA 1
ATOM 1715 C C . LYS B 1 60 ? -9.367 -18.578 -6.285 1 91.25 60 LYS B C 1
ATOM 1717 O O . LYS B 1 60 ? -10.07 -19.578 -6.445 1 91.25 60 LYS B O 1
ATOM 1722 N N . ASN B 1 61 ? -8.594 -18.125 -7.219 1 90.56 61 ASN B N 1
ATOM 1723 C CA . ASN B 1 61 ? -8.617 -18.656 -8.578 1 90.56 61 ASN B CA 1
ATOM 1724 C C . ASN B 1 61 ? -7.734 -19.906 -8.703 1 90.56 61 ASN B C 1
ATOM 1726 O O . ASN B 1 61 ? -7.75 -20.578 -9.734 1 90.56 61 ASN B O 1
ATOM 1730 N N . ILE B 1 62 ? -6.996 -20.172 -7.715 1 92.25 62 ILE B N 1
ATOM 1731 C CA . ILE B 1 62 ? -6.156 -21.359 -7.773 1 92.25 62 ILE B CA 1
ATOM 1732 C C . ILE B 1 62 ? -7.004 -22.609 -7.531 1 92.25 62 ILE B C 1
ATOM 1734 O O . ILE B 1 62 ? -7.77 -22.656 -6.566 1 92.25 62 ILE B O 1
ATOM 1738 N N . ASN B 1 63 ? -6.832 -23.562 -8.422 1 90.88 63 ASN B N 1
ATOM 1739 C CA . ASN B 1 63 ? -7.598 -24.797 -8.352 1 90.88 63 ASN B CA 1
ATOM 1740 C C . ASN B 1 63 ? -7.184 -25.656 -7.152 1 90.88 63 ASN B C 1
ATOM 1742 O O . ASN B 1 63 ? -5.996 -25.891 -6.938 1 90.88 63 ASN B O 1
ATOM 1746 N N . GLU B 1 64 ? -8.164 -26.094 -6.484 1 90.19 64 GLU B N 1
ATOM 1747 C CA . GLU B 1 64 ? -7.906 -26.875 -5.285 1 90.19 64 GLU B CA 1
ATOM 1748 C C . GLU B 1 64 ? -7.152 -28.156 -5.621 1 90.19 64 GLU B C 1
ATOM 1750 O O . GLU B 1 64 ? -6.281 -28.594 -4.863 1 90.19 64 GLU B O 1
ATOM 1755 N N . GLU B 1 65 ? -7.477 -28.781 -6.738 1 91.38 65 GLU B N 1
ATOM 1756 C CA . GLU B 1 65 ? -6.816 -30 -7.156 1 91.38 65 GLU B CA 1
ATOM 1757 C C . GLU B 1 65 ? -5.34 -29.766 -7.453 1 91.38 65 GLU B C 1
ATOM 1759 O O . GLU B 1 65 ? -4.484 -30.578 -7.098 1 91.38 65 GLU B O 1
ATOM 1764 N N . SER B 1 66 ? -5.082 -28.672 -8.055 1 91.19 66 SER B N 1
ATOM 1765 C CA . SER B 1 66 ? -3.703 -28.344 -8.391 1 91.19 66 SER B CA 1
ATOM 1766 C C . SER B 1 66 ? -2.869 -28.109 -7.137 1 91.19 66 SER B C 1
ATOM 1768 O O . SER B 1 66 ? -1.673 -28.406 -7.117 1 91.19 66 SER B O 1
ATOM 1770 N N . LEU B 1 67 ? -3.494 -27.594 -6.105 1 90.38 67 LEU B N 1
ATOM 1771 C CA . LEU B 1 67 ? -2.812 -27.328 -4.844 1 90.38 67 LEU B CA 1
ATOM 1772 C C . LEU B 1 67 ? -2.293 -28.625 -4.223 1 90.38 67 LEU B C 1
ATOM 1774 O O . LEU B 1 67 ? -1.216 -28.641 -3.619 1 90.38 67 LEU B O 1
ATOM 1778 N N . LYS B 1 68 ? -2.934 -29.719 -4.566 1 91.25 68 LYS B N 1
ATOM 1779 C CA . LYS B 1 68 ? -2.596 -31 -3.965 1 91.25 68 LYS B CA 1
ATOM 1780 C C . LYS B 1 68 ? -1.606 -31.781 -4.836 1 91.25 68 LYS B C 1
ATOM 1782 O O . LYS B 1 68 ? -0.779 -32.531 -4.324 1 91.25 68 LYS B O 1
ATOM 1787 N N . THR B 1 69 ? -1.641 -31.547 -6.07 1 90.75 69 THR B N 1
ATOM 1788 C CA . THR B 1 69 ? -0.928 -32.438 -6.977 1 90.75 69 THR B CA 1
ATOM 1789 C C . THR B 1 69 ? 0.317 -31.766 -7.539 1 90.75 69 THR B C 1
ATOM 1791 O O . THR B 1 69 ? 1.226 -32.438 -8.031 1 90.75 69 THR B O 1
ATOM 1794 N N . ASN B 1 70 ? 0.335 -30.406 -7.504 1 91.94 70 ASN B N 1
ATOM 1795 C CA . ASN B 1 70 ? 1.432 -29.656 -8.102 1 91.94 70 ASN B CA 1
ATOM 1796 C C . ASN B 1 70 ? 2.195 -28.859 -7.055 1 91.94 70 ASN B C 1
ATOM 1798 O O . ASN B 1 70 ? 1.706 -27.828 -6.57 1 91.94 70 ASN B O 1
ATOM 1802 N N . GLU B 1 71 ? 3.363 -29.188 -6.793 1 92.69 71 GLU B N 1
ATOM 1803 C CA . GLU B 1 71 ? 4.172 -28.578 -5.746 1 92.69 71 GLU B CA 1
ATOM 1804 C C . GLU B 1 71 ? 4.5 -27.125 -6.078 1 92.69 71 GLU B C 1
ATOM 1806 O O . GLU B 1 71 ? 4.547 -26.266 -5.188 1 92.69 71 GLU B O 1
ATOM 1811 N N . GLU B 1 72 ? 4.684 -26.875 -7.27 1 92.81 72 GLU B N 1
ATOM 1812 C CA . GLU B 1 72 ? 5.004 -25.516 -7.691 1 92.81 72 GLU B CA 1
ATOM 1813 C C . GLU B 1 72 ? 3.824 -24.562 -7.465 1 92.81 72 GLU B C 1
ATOM 1815 O O . GLU B 1 72 ? 3.998 -23.453 -6.961 1 92.81 72 GLU B O 1
ATOM 1820 N N . ILE B 1 73 ? 2.637 -25.047 -7.758 1 93.69 73 ILE B N 1
ATOM 1821 C CA . ILE B 1 73 ? 1.434 -24.25 -7.559 1 93.69 73 ILE B CA 1
ATOM 1822 C C . ILE B 1 73 ? 1.191 -24.047 -6.062 1 93.69 73 ILE B C 1
ATOM 1824 O O . ILE B 1 73 ? 0.798 -22.953 -5.637 1 93.69 73 ILE B O 1
ATOM 1828 N N . ASN B 1 74 ? 1.525 -25.031 -5.352 1 94.62 74 ASN B N 1
ATOM 1829 C CA . ASN B 1 74 ? 1.389 -24.922 -3.902 1 94.62 74 ASN B CA 1
ATOM 1830 C C . ASN B 1 74 ? 2.336 -23.875 -3.328 1 94.62 74 ASN B C 1
ATOM 1832 O O . ASN B 1 74 ? 1.95 -23.094 -2.453 1 94.62 74 ASN B O 1
ATOM 1836 N N . ASN B 1 75 ? 3.498 -23.828 -3.805 1 93.94 75 ASN B N 1
ATOM 1837 C CA . ASN B 1 75 ? 4.473 -22.844 -3.357 1 93.94 75 ASN B CA 1
ATOM 1838 C C . ASN B 1 75 ? 4.055 -21.422 -3.738 1 93.94 75 ASN B C 1
ATOM 1840 O O . ASN B 1 75 ? 4.215 -20.5 -2.951 1 93.94 75 ASN B O 1
ATOM 1844 N N . ILE B 1 76 ? 3.504 -21.359 -4.906 1 93.5 76 ILE B N 1
ATOM 1845 C CA . ILE B 1 76 ? 3.033 -20.047 -5.371 1 93.5 76 ILE B CA 1
ATOM 1846 C C . ILE B 1 76 ? 1.863 -19.594 -4.504 1 93.5 76 ILE B C 1
ATOM 1848 O O . ILE B 1 76 ? 1.811 -18.422 -4.094 1 93.5 76 ILE B O 1
ATOM 1852 N N . TYR B 1 77 ? 1.002 -20.5 -4.219 1 94.62 77 TYR B N 1
ATOM 1853 C CA . TYR B 1 77 ? -0.146 -20.219 -3.365 1 94.62 77 TYR B CA 1
ATOM 1854 C C . TYR B 1 77 ? 0.301 -19.688 -2.01 1 94.62 77 TYR B C 1
ATOM 1856 O O . TYR B 1 77 ? -0.184 -18.641 -1.554 1 94.62 77 TYR B O 1
ATOM 1864 N N . LYS B 1 78 ? 1.244 -20.281 -1.423 1 94.62 78 LYS B N 1
ATOM 1865 C CA . LYS B 1 78 ? 1.753 -19.875 -0.113 1 94.62 78 LYS B CA 1
ATOM 1866 C C . LYS B 1 78 ? 2.41 -18.5 -0.17 1 94.62 78 LYS B C 1
ATOM 1868 O O . LYS B 1 78 ? 2.258 -17.703 0.75 1 94.62 78 LYS B O 1
ATOM 1873 N N . GLY B 1 79 ? 3.076 -18.281 -1.244 1 94 79 GLY B N 1
ATOM 1874 C CA . GLY B 1 79 ? 3.701 -16.984 -1.423 1 94 79 GLY B CA 1
ATOM 1875 C C . GLY B 1 79 ? 2.701 -15.852 -1.521 1 94 79 GLY B C 1
ATOM 1876 O O . GLY B 1 79 ? 2.889 -14.797 -0.911 1 94 79 GLY B O 1
ATOM 1877 N N . ILE B 1 80 ? 1.642 -16.078 -2.277 1 95.31 80 ILE B N 1
ATOM 1878 C CA . ILE B 1 80 ? 0.609 -15.062 -2.438 1 95.31 80 ILE B CA 1
ATOM 1879 C C . ILE B 1 80 ? -0.112 -14.852 -1.109 1 95.31 80 ILE B C 1
ATOM 1881 O O . ILE B 1 80 ? -0.38 -13.711 -0.72 1 95.31 80 ILE B O 1
ATOM 1885 N N . GLU B 1 81 ? -0.369 -15.922 -0.455 1 95.75 81 GLU B N 1
ATOM 1886 C CA . GLU B 1 81 ? -1.039 -15.844 0.84 1 95.75 81 GLU B CA 1
ATOM 1887 C C . GLU B 1 81 ? -0.196 -15.078 1.852 1 95.75 81 GLU B C 1
ATOM 1889 O O . GLU B 1 81 ? -0.716 -14.242 2.594 1 95.75 81 GLU B O 1
ATOM 1894 N N . MET B 1 82 ? 1.058 -15.367 1.85 1 95.56 82 MET B N 1
ATOM 1895 C CA . MET B 1 82 ? 1.973 -14.664 2.74 1 95.56 82 MET B CA 1
ATOM 1896 C C . MET B 1 82 ? 1.982 -13.164 2.434 1 95.56 82 MET B C 1
ATOM 1898 O O . MET B 1 82 ? 1.947 -12.344 3.35 1 95.56 82 MET B O 1
ATOM 1902 N N . THR B 1 83 ? 2.016 -12.836 1.165 1 97 83 THR B N 1
ATOM 1903 C CA . THR B 1 83 ? 2.018 -11.438 0.754 1 97 83 THR B CA 1
ATOM 1904 C C . THR B 1 83 ? 0.735 -10.742 1.198 1 97 83 THR B C 1
ATOM 1906 O O . THR B 1 83 ? 0.775 -9.617 1.7 1 97 83 THR B O 1
ATOM 1909 N N . GLU B 1 84 ? -0.369 -11.398 0.981 1 96.75 84 GLU B N 1
ATOM 1910 C CA . GLU B 1 84 ? -1.654 -10.852 1.407 1 96.75 84 GLU B CA 1
ATOM 1911 C C . GLU B 1 84 ? -1.682 -10.609 2.914 1 96.75 84 GLU B C 1
ATOM 1913 O O . GLU B 1 84 ? -2.139 -9.562 3.375 1 96.75 84 GLU B O 1
ATOM 1918 N N . THR B 1 85 ? -1.17 -11.547 3.645 1 97.31 85 THR B N 1
ATOM 1919 C CA . THR B 1 85 ? -1.113 -11.438 5.098 1 97.31 85 THR B CA 1
ATOM 1920 C C . THR B 1 85 ? -0.252 -10.258 5.523 1 97.31 85 THR B C 1
ATOM 1922 O O . THR B 1 85 ? -0.642 -9.477 6.398 1 97.31 85 THR B O 1
ATOM 1925 N N . ILE B 1 86 ? 0.869 -10.133 4.883 1 97.31 86 ILE B N 1
ATOM 1926 C CA . ILE B 1 86 ? 1.778 -9.031 5.18 1 97.31 86 ILE B CA 1
ATOM 1927 C C . ILE B 1 86 ? 1.078 -7.703 4.914 1 97.31 86 ILE B C 1
ATOM 1929 O O . ILE B 1 86 ? 1.141 -6.785 5.738 1 97.31 86 ILE B O 1
ATOM 1933 N N . LEU B 1 87 ? 0.393 -7.578 3.77 1 97.94 87 LEU B N 1
ATOM 1934 C CA . LEU B 1 87 ? -0.328 -6.359 3.416 1 97.94 87 LEU B CA 1
ATOM 1935 C C . LEU B 1 87 ? -1.371 -6.02 4.477 1 97.94 87 LEU B C 1
ATOM 1937 O O . LEU B 1 87 ? -1.443 -4.879 4.938 1 97.94 87 LEU B O 1
ATOM 1941 N N . HIS B 1 88 ? -2.111 -6.988 4.898 1 97.56 88 HIS B N 1
ATOM 1942 C CA . HIS B 1 88 ? -3.172 -6.738 5.871 1 97.56 88 HIS B CA 1
ATOM 1943 C C . HIS B 1 88 ? -2.594 -6.398 7.242 1 97.56 88 HIS B C 1
ATOM 1945 O O . HIS B 1 88 ? -3.176 -5.605 7.984 1 97.56 88 HIS B O 1
ATOM 1951 N N . ASN B 1 89 ? -1.464 -7.027 7.586 1 97.69 89 ASN B N 1
ATOM 1952 C CA . ASN B 1 89 ? -0.786 -6.652 8.82 1 97.69 89 ASN B CA 1
ATOM 1953 C C . ASN B 1 89 ? -0.35 -5.191 8.805 1 97.69 89 ASN B C 1
ATOM 1955 O O . ASN B 1 89 ? -0.483 -4.484 9.805 1 97.69 89 ASN B O 1
ATOM 1959 N N . ILE B 1 90 ? 0.129 -4.758 7.672 1 96.88 90 ILE B N 1
ATOM 1960 C CA . ILE B 1 90 ? 0.526 -3.361 7.512 1 96.88 90 ILE B CA 1
ATOM 1961 C C . ILE B 1 90 ? -0.702 -2.461 7.617 1 96.88 90 ILE B C 1
ATOM 1963 O O . ILE B 1 90 ? -0.675 -1.441 8.312 1 96.88 90 ILE B O 1
ATOM 1967 N N . PHE B 1 91 ? -1.797 -2.863 6.93 1 96.88 91 PHE B N 1
ATOM 1968 C CA . PHE B 1 91 ? -3.051 -2.129 7.031 1 96.88 91 PHE B CA 1
ATOM 1969 C C . PHE B 1 91 ? -3.463 -1.963 8.492 1 96.88 91 PHE B C 1
ATOM 1971 O O . PHE B 1 91 ? -3.746 -0.85 8.938 1 96.88 91 PHE B O 1
ATOM 1978 N N . ASN B 1 92 ? -3.387 -3.016 9.227 1 96.38 92 ASN B N 1
ATOM 1979 C CA . ASN B 1 92 ? -3.811 -2.998 10.625 1 96.38 92 ASN B CA 1
ATOM 1980 C C . ASN B 1 92 ? -2.941 -2.066 11.461 1 96.38 92 ASN B C 1
ATOM 1982 O O . ASN B 1 92 ? -3.447 -1.348 12.328 1 96.38 92 ASN B O 1
ATOM 1986 N N . LYS B 1 93 ? -1.686 -2.09 11.195 1 94.12 93 LYS B N 1
ATOM 1987 C CA . LYS B 1 93 ? -0.744 -1.227 11.898 1 94.12 93 LYS B CA 1
ATOM 1988 C C . LYS B 1 93 ? -1.109 0.245 11.727 1 94.12 93 LYS B C 1
ATOM 1990 O O . LYS B 1 93 ? -0.861 1.06 12.617 1 94.12 93 LYS B O 1
ATOM 1995 N N . TYR B 1 94 ? -1.756 0.562 10.633 1 92.5 94 TYR B N 1
ATOM 1996 C CA . TYR B 1 94 ? -2.092 1.952 10.352 1 92.5 94 TYR B CA 1
ATOM 1997 C C . TYR B 1 94 ? -3.582 2.207 10.547 1 92.5 94 TYR B C 1
ATOM 1999 O O . TYR B 1 94 ? -4.121 3.201 10.062 1 92.5 94 TYR B O 1
ATOM 2007 N N . GLY B 1 95 ? -4.262 1.233 11.18 1 92.81 95 GLY B N 1
ATOM 2008 C CA . GLY B 1 95 ? -5.648 1.416 11.578 1 92.81 95 GLY B CA 1
ATOM 2009 C C . GLY B 1 95 ? -6.637 1.089 10.477 1 92.81 95 GLY B C 1
ATOM 2010 O O . GLY B 1 95 ? -7.785 1.537 10.516 1 92.81 95 GLY B O 1
ATOM 2011 N N . ILE B 1 96 ? -6.223 0.43 9.492 1 96.12 96 ILE B N 1
ATOM 2012 C CA . ILE B 1 96 ? -7.086 0.013 8.391 1 96.12 96 ILE B CA 1
ATOM 2013 C C . ILE B 1 96 ? -7.531 -1.433 8.609 1 96.12 96 ILE B C 1
ATOM 2015 O O . ILE B 1 96 ? -6.695 -2.338 8.703 1 96.12 96 ILE B O 1
ATOM 2019 N N . ASP B 1 97 ? -8.828 -1.586 8.625 1 96.25 97 ASP B N 1
ATOM 2020 C CA . ASP B 1 97 ? -9.352 -2.918 8.922 1 96.25 97 ASP B CA 1
ATOM 2021 C C . ASP B 1 97 ? -10.391 -3.342 7.883 1 96.25 97 ASP B C 1
ATOM 2023 O O . ASP B 1 97 ? -11.242 -2.545 7.492 1 96.25 97 ASP B O 1
ATOM 2027 N N . LYS B 1 98 ? -10.203 -4.539 7.508 1 95.75 98 LYS B N 1
ATOM 2028 C CA . LYS B 1 98 ? -11.203 -5.172 6.656 1 95.75 98 LYS B CA 1
ATOM 2029 C C . LYS B 1 98 ? -12.398 -5.645 7.473 1 95.75 98 LYS B C 1
ATOM 2031 O O . LYS B 1 98 ? -12.242 -6.117 8.602 1 95.75 98 LYS B O 1
ATOM 2036 N N . TYR B 1 99 ? -13.594 -5.473 6.93 1 93.94 99 TYR B N 1
ATOM 2037 C CA . TYR B 1 99 ? -14.75 -6.023 7.629 1 93.94 99 TYR B CA 1
ATOM 2038 C C . TYR B 1 99 ? -15.609 -6.855 6.688 1 93.94 99 TYR B C 1
ATOM 2040 O O . TYR B 1 99 ? -15.648 -6.602 5.48 1 93.94 99 TYR B O 1
ATOM 2048 N N . ASN B 1 100 ? -16.156 -7.938 7.211 1 91.31 100 ASN B N 1
ATOM 2049 C CA . ASN B 1 100 ? -17.047 -8.844 6.492 1 91.31 100 ASN B CA 1
ATOM 2050 C C . ASN B 1 100 ? -18.469 -8.758 7.02 1 91.31 100 ASN B C 1
ATOM 2052 O O . ASN B 1 100 ? -18.766 -9.266 8.102 1 91.31 100 ASN B O 1
ATOM 2056 N N . PRO B 1 101 ? -19.312 -8.25 6.246 1 94.31 101 PRO B N 1
ATOM 2057 C CA . PRO B 1 101 ? -20.672 -7.984 6.746 1 94.31 101 PRO B CA 1
ATOM 2058 C C . PRO B 1 101 ? -21.641 -9.141 6.48 1 94.31 101 PRO B C 1
ATOM 2060 O O . PRO B 1 101 ? -22.844 -8.977 6.605 1 94.31 101 PRO B O 1
ATOM 2063 N N . ILE B 1 102 ? -21.141 -10.266 6.18 1 92.88 102 ILE B N 1
ATOM 2064 C CA . ILE B 1 102 ? -22 -11.398 5.867 1 92.88 102 ILE B CA 1
ATOM 2065 C C . ILE B 1 102 ? -22.969 -11.648 7.027 1 92.88 102 ILE B C 1
ATOM 2067 O O . ILE B 1 102 ? -22.562 -11.633 8.195 1 92.88 102 ILE B O 1
ATOM 2071 N N . ASN B 1 103 ? -24.219 -11.805 6.75 1 93 103 ASN B N 1
ATOM 2072 C CA . ASN B 1 103 ? -25.297 -12.133 7.672 1 93 103 A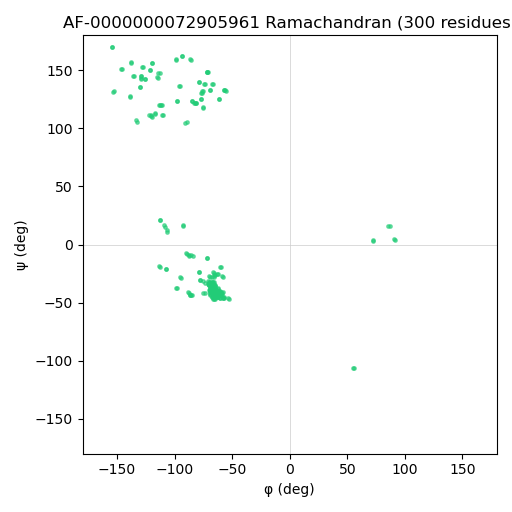SN B CA 1
ATOM 2073 C C . ASN B 1 103 ? -25.656 -10.953 8.57 1 93 103 ASN B C 1
ATOM 2075 O O . ASN B 1 103 ? -26.484 -11.078 9.469 1 93 103 ASN B O 1
ATOM 2079 N N . GLU B 1 104 ? -25.047 -9.883 8.375 1 94.94 104 GLU B N 1
ATOM 2080 C CA . GLU B 1 104 ? -25.406 -8.664 9.086 1 94.94 104 GLU B CA 1
ATOM 2081 C C . GLU B 1 104 ? -26.531 -7.918 8.375 1 94.94 104 GLU B C 1
ATOM 2083 O O . GLU B 1 104 ? -26.781 -8.148 7.188 1 94.94 104 GLU B O 1
ATOM 2088 N N . LYS B 1 105 ? -27.203 -7.043 9.219 1 96.12 105 LYS B N 1
ATOM 2089 C CA . LYS B 1 105 ? -28.203 -6.18 8.602 1 96.12 105 LYS B CA 1
ATOM 2090 C C . LYS B 1 105 ? -27.562 -5.168 7.66 1 96.12 105 LYS B C 1
ATOM 2092 O O . LYS B 1 105 ? -26.516 -4.598 7.977 1 96.12 105 LYS B O 1
ATOM 2097 N N . PHE B 1 106 ? -28.25 -5.008 6.527 1 96.5 106 PHE B N 1
ATOM 2098 C CA . PHE B 1 106 ? -27.75 -4.059 5.539 1 96.5 106 PHE B CA 1
ATOM 2099 C C . PHE B 1 106 ? -27.703 -2.65 6.117 1 96.5 106 PHE B C 1
ATOM 2101 O O . PHE B 1 106 ? -28.672 -2.191 6.73 1 96.5 106 PHE B O 1
ATOM 2108 N N . ASN B 1 107 ? -26.562 -2.062 6.043 1 95.94 107 ASN B N 1
ATOM 2109 C CA . ASN B 1 107 ? -26.344 -0.68 6.449 1 95.94 107 ASN B CA 1
ATOM 2110 C C . ASN B 1 107 ? -25.797 0.161 5.289 1 95.94 107 ASN B C 1
ATOM 2112 O O . ASN B 1 107 ? -24.656 -0.012 4.867 1 95.94 107 ASN B O 1
ATOM 2116 N N . PRO B 1 108 ? -26.562 1.077 4.77 1 94.25 108 PRO B N 1
ATOM 2117 C CA . PRO B 1 108 ? -26.172 1.854 3.588 1 94.25 108 PRO B CA 1
ATOM 2118 C C . PRO B 1 108 ? -24.891 2.658 3.805 1 94.25 108 PRO B C 1
ATOM 2120 O O . PRO B 1 108 ? -24.25 3.074 2.838 1 94.25 108 PRO B O 1
ATOM 2123 N N . GLN B 1 109 ? -24.516 2.889 5 1 92.88 109 GLN B N 1
ATOM 2124 C CA . GLN B 1 109 ? -23.297 3.625 5.285 1 92.88 109 GLN B CA 1
ATOM 2125 C C . GLN B 1 109 ? -22.062 2.73 5.137 1 92.88 109 GLN B C 1
ATOM 2127 O O . GLN B 1 109 ? -20.969 3.215 4.867 1 92.88 109 GLN B O 1
ATOM 2132 N N . LEU B 1 110 ? -22.281 1.476 5.266 1 95.06 110 LEU B N 1
ATOM 2133 C CA . LEU B 1 110 ? -21.188 0.526 5.301 1 95.06 110 LEU B CA 1
ATOM 2134 C C . LEU B 1 110 ? -21.203 -0.374 4.07 1 95.06 110 LEU B C 1
ATOM 2136 O O . LEU B 1 110 ? -20.172 -0.975 3.723 1 95.06 110 LEU B O 1
ATOM 2140 N N . HIS B 1 111 ? -22.391 -0.373 3.5 1 97 111 HIS B N 1
ATOM 2141 C CA . HIS B 1 111 ? -22.578 -1.363 2.447 1 97 111 HIS B CA 1
ATOM 2142 C C . HIS B 1 111 ? -23.141 -0.72 1.183 1 97 111 HIS B C 1
ATOM 2144 O O . HIS B 1 111 ? -23.891 0.254 1.258 1 97 111 HIS B O 1
ATOM 2150 N N . GLU B 1 112 ? -22.734 -1.213 0.078 1 97 112 GLU B N 1
ATOM 2151 C CA . GLU B 1 112 ? -23.328 -0.909 -1.221 1 97 112 GLU B CA 1
ATOM 2152 C C . GLU B 1 112 ? -24.016 -2.135 -1.812 1 97 112 GLU B C 1
ATOM 2154 O O . GLU B 1 112 ? -23.359 -3.141 -2.105 1 97 112 GLU B O 1
ATOM 2159 N N . ALA B 1 113 ? -25.25 -1.985 -2.031 1 96 113 ALA B N 1
ATOM 2160 C CA . ALA B 1 113 ? -26 -3.109 -2.584 1 96 113 ALA B CA 1
ATOM 2161 C C . ALA B 1 113 ? -25.844 -3.178 -4.102 1 96 113 ALA B C 1
ATOM 2163 O O . ALA B 1 113 ? -26.203 -2.23 -4.809 1 96 113 ALA B O 1
ATOM 2164 N N . ILE B 1 114 ? -25.359 -4.262 -4.559 1 96.25 114 ILE B N 1
ATOM 2165 C CA . ILE B 1 114 ? -25.141 -4.426 -5.988 1 96.25 114 ILE B CA 1
ATOM 2166 C C . ILE B 1 114 ? -26.297 -5.195 -6.613 1 96.25 114 ILE B C 1
ATOM 2168 O O . ILE B 1 114 ? -26.641 -4.977 -7.777 1 96.25 114 ILE B O 1
ATOM 2172 N N . PHE B 1 115 ? -26.812 -6.207 -5.855 1 94.06 115 PHE B N 1
ATOM 2173 C CA . PHE B 1 115 ? -27.984 -6.961 -6.324 1 94.06 115 PHE B CA 1
ATOM 2174 C C . PHE B 1 115 ? -28.75 -7.547 -5.148 1 94.06 115 PHE B C 1
ATOM 2176 O O . PHE B 1 115 ? -28.312 -7.445 -3.998 1 94.06 115 PHE B O 1
ATOM 2183 N N . GLU B 1 116 ? -29.969 -8.055 -5.574 1 94.88 116 GLU B N 1
ATOM 2184 C CA . GLU B 1 116 ? -30.812 -8.68 -4.57 1 94.88 116 GLU B CA 1
ATOM 2185 C C . GLU B 1 116 ? -30.984 -10.172 -4.848 1 94.88 116 GLU B C 1
ATOM 2187 O O . GLU B 1 116 ? -30.969 -10.602 -6 1 94.88 116 GLU B O 1
ATOM 2192 N N . ILE B 1 117 ? -31.016 -10.867 -3.756 1 92.19 117 ILE B N 1
ATOM 2193 C CA . ILE B 1 117 ? -31.188 -12.305 -3.918 1 92.19 117 ILE B CA 1
ATOM 2194 C C . ILE B 1 117 ? -32.375 -12.789 -3.098 1 92.19 117 ILE B C 1
ATOM 2196 O O . ILE B 1 117 ? -32.625 -12.289 -2.002 1 92.19 117 ILE B O 1
ATOM 2200 N N . ASN B 1 118 ? -33.062 -13.742 -3.742 1 91.44 118 ASN B N 1
ATOM 2201 C CA . ASN B 1 118 ? -34.125 -14.422 -2.996 1 91.44 118 ASN B CA 1
ATOM 2202 C C . ASN B 1 118 ? -33.594 -15.648 -2.262 1 91.44 118 ASN B C 1
ATOM 2204 O O . ASN B 1 118 ? -33.094 -16.594 -2.893 1 91.44 118 ASN B O 1
ATOM 2208 N N . ASP B 1 119 ? -33.469 -15.5 -0.961 1 86.38 119 ASP B N 1
ATOM 2209 C CA . ASP B 1 119 ? -33 -16.609 -0.135 1 86.38 119 ASP B CA 1
ATOM 2210 C C . ASP B 1 119 ? -33.875 -16.781 1.105 1 86.38 119 ASP B C 1
ATOM 2212 O O . ASP B 1 119 ? -33.75 -16.016 2.064 1 86.38 119 ASP B O 1
ATOM 2216 N N . SER B 1 120 ? -34.688 -17.828 1.13 1 86 120 SER B N 1
ATOM 2217 C CA . SER B 1 120 ? -35.656 -18.047 2.199 1 86 120 SER B CA 1
ATOM 2218 C C . SER B 1 120 ? -34.969 -18.469 3.494 1 86 120 SER B C 1
ATOM 2220 O O . SER B 1 120 ? -35.594 -18.406 4.57 1 86 120 SER B O 1
ATOM 2222 N N . THR B 1 121 ? -33.688 -18.797 3.408 1 88.5 121 THR B N 1
ATOM 2223 C CA . THR B 1 121 ? -32.969 -19.281 4.574 1 88.5 121 THR B CA 1
ATOM 2224 C C . THR B 1 121 ? -32.344 -18.109 5.355 1 88.5 121 THR B C 1
ATOM 2226 O O . THR B 1 121 ? -31.844 -18.297 6.461 1 88.5 121 THR B O 1
ATOM 2229 N N . LYS B 1 122 ? -32.438 -16.969 4.734 1 87.75 122 LYS B N 1
ATOM 2230 C CA . LYS B 1 122 ? -31.844 -15.805 5.383 1 87.75 122 LYS B CA 1
ATOM 2231 C C . LYS B 1 122 ? -32.875 -14.734 5.672 1 87.75 122 LYS B C 1
ATOM 2233 O O . LYS B 1 122 ? -33.938 -14.688 5.016 1 87.75 122 LYS B O 1
ATOM 2238 N N . GLU B 1 123 ? -32.562 -13.898 6.66 1 91.06 123 GLU B N 1
ATOM 2239 C CA . GLU B 1 123 ? -33.469 -12.82 7.051 1 91.06 123 GLU B CA 1
ATOM 2240 C C . GLU B 1 123 ? -33.469 -11.703 6.012 1 91.06 123 GLU B C 1
ATOM 2242 O O . GLU B 1 123 ? -32.438 -11.32 5.496 1 91.06 123 GLU B O 1
ATOM 2247 N N . LYS B 1 124 ? -34.625 -11.242 5.762 1 92.06 124 LYS B N 1
ATOM 2248 C CA . LYS B 1 124 ? -34.781 -10.125 4.836 1 92.06 124 LYS B CA 1
ATOM 2249 C C . LYS B 1 124 ? -33.938 -8.922 5.285 1 92.06 124 LYS B C 1
ATOM 2251 O O . LYS B 1 124 ? -33.906 -8.594 6.473 1 92.06 124 LYS B O 1
ATOM 2256 N N . GLY B 1 125 ? -33.219 -8.359 4.336 1 94.12 125 GLY B N 1
ATOM 2257 C CA . GLY B 1 125 ? -32.5 -7.137 4.621 1 94.12 125 GLY B CA 1
ATOM 2258 C C . GLY B 1 125 ? -31.078 -7.398 5.105 1 94.12 125 GLY B C 1
ATOM 2259 O O . GLY B 1 125 ? -30.375 -6.465 5.484 1 94.12 125 GLY B O 1
ATOM 2260 N N . THR B 1 126 ? -30.734 -8.703 5.102 1 95.81 126 THR B N 1
ATOM 2261 C CA . THR B 1 126 ? -29.375 -9.039 5.551 1 95.81 126 THR B CA 1
ATOM 2262 C C . THR B 1 126 ? -28.453 -9.242 4.359 1 95.81 126 THR B C 1
ATOM 2264 O O . THR B 1 126 ? -28.906 -9.438 3.232 1 95.81 126 THR B O 1
ATOM 2267 N N . VAL B 1 127 ? -27.188 -9.125 4.637 1 96.56 127 VAL B N 1
ATOM 2268 C CA . VAL B 1 127 ? -26.188 -9.32 3.604 1 96.56 127 VAL B CA 1
ATOM 2269 C C . VAL B 1 127 ? -26.031 -10.812 3.309 1 96.56 127 VAL B C 1
ATOM 2271 O O . VAL B 1 127 ? -25.641 -11.586 4.18 1 96.56 127 VAL B O 1
ATOM 2274 N N . ALA B 1 128 ? -26.344 -11.195 2.062 1 94.62 128 ALA B N 1
ATOM 2275 C CA . ALA B 1 128 ? -26.312 -12.602 1.67 1 94.62 128 ALA B CA 1
ATOM 2276 C C . ALA B 1 128 ? -24.922 -13.008 1.188 1 94.62 128 ALA B C 1
ATOM 2278 O O . ALA B 1 128 ? -24.469 -14.117 1.461 1 94.62 128 ALA B O 1
ATOM 2279 N N . THR B 1 129 ? -24.359 -12.125 0.444 1 94.25 129 THR B N 1
ATOM 2280 C CA . THR B 1 129 ? -23.047 -12.391 -0.123 1 94.25 129 THR B CA 1
ATOM 2281 C C . THR B 1 129 ? -22.219 -11.109 -0.222 1 94.25 129 THR B C 1
ATOM 2283 O O . THR B 1 129 ? -22.781 -10.008 -0.292 1 94.25 129 THR B O 1
ATOM 2286 N N . VAL B 1 130 ? -20.922 -11.328 -0.13 1 95 130 VAL B N 1
ATOM 2287 C CA . VAL B 1 130 ? -20.016 -10.203 -0.271 1 95 130 VAL B CA 1
ATOM 2288 C C . VAL B 1 130 ? -19.234 -10.328 -1.575 1 95 130 VAL B C 1
ATOM 2290 O O . VAL B 1 130 ? -18.531 -11.32 -1.792 1 95 130 VAL B O 1
ATOM 2293 N N . ILE B 1 131 ? -19.359 -9.344 -2.467 1 92.94 131 ILE B N 1
ATOM 2294 C CA . ILE B 1 131 ? -18.656 -9.312 -3.744 1 92.94 131 ILE B CA 1
ATOM 2295 C C . ILE B 1 131 ? -17.281 -8.672 -3.557 1 92.94 131 ILE B C 1
ATOM 2297 O O . ILE B 1 131 ? -16.297 -9.141 -4.121 1 92.94 131 ILE B O 1
ATOM 2301 N N . GLN B 1 132 ? -17.328 -7.59 -2.787 1 94.44 132 GLN B N 1
ATOM 2302 C CA . GLN B 1 132 ? -16.109 -6.852 -2.463 1 94.44 132 GLN B CA 1
ATOM 2303 C C . GLN B 1 132 ? -16.094 -6.422 -0.999 1 94.44 132 GLN B C 1
ATOM 2305 O O . GLN B 1 132 ? -17.047 -5.793 -0.524 1 94.44 132 GLN B O 1
ATOM 2310 N N . HIS B 1 133 ? -15.023 -6.762 -0.337 1 94.88 133 HIS B N 1
ATOM 2311 C CA . HIS B 1 133 ? -14.953 -6.457 1.088 1 94.88 133 HIS B CA 1
ATOM 2312 C C . HIS B 1 133 ? -14.789 -4.961 1.325 1 94.88 133 HIS B C 1
ATOM 2314 O O . HIS B 1 133 ? -14.219 -4.254 0.487 1 94.88 133 HIS B O 1
ATOM 2320 N N . GLY B 1 134 ? -15.336 -4.523 2.432 1 96.25 134 GLY B N 1
ATOM 2321 C CA . GLY B 1 134 ? -15.164 -3.145 2.852 1 96.25 134 GLY B CA 1
ATOM 2322 C C . GLY B 1 134 ? -13.992 -2.957 3.803 1 96.25 134 GLY B C 1
ATOM 2323 O O . GLY B 1 134 ? -13.5 -3.926 4.379 1 96.25 134 GLY B O 1
ATOM 2324 N N . TYR B 1 135 ? -13.609 -1.702 3.891 1 97.62 135 TYR B N 1
ATOM 2325 C CA . TYR B 1 135 ? -12.5 -1.346 4.77 1 97.62 135 TYR B CA 1
ATOM 2326 C C . TYR B 1 135 ? -12.82 -0.092 5.574 1 97.62 135 TYR B C 1
ATOM 2328 O O . TYR B 1 135 ? -13.516 0.802 5.086 1 97.62 135 TYR B O 1
ATOM 2336 N N . LYS B 1 136 ? -12.328 -0.115 6.758 1 95.31 136 LYS B N 1
ATOM 2337 C CA . LYS B 1 136 ? -12.414 1.065 7.613 1 95.31 136 LYS B CA 1
ATOM 2338 C C . LYS B 1 136 ? -11.031 1.544 8.039 1 95.31 136 LYS B C 1
ATOM 2340 O O . LYS B 1 136 ? -10.086 0.756 8.086 1 95.31 136 LYS B O 1
ATOM 2345 N N . ILE B 1 137 ? -10.953 2.82 8.25 1 93.25 137 ILE B N 1
ATOM 2346 C CA . ILE B 1 137 ? -9.758 3.4 8.859 1 93.25 137 ILE B CA 1
ATOM 2347 C C . ILE B 1 137 ? -10.141 4.117 10.156 1 93.25 137 ILE B C 1
ATOM 2349 O O . ILE B 1 137 ? -10.867 5.117 10.125 1 93.25 137 ILE B O 1
ATOM 2353 N N . LYS B 1 138 ? -9.711 3.535 11.188 1 87.75 138 LYS B N 1
ATOM 2354 C CA . LYS B 1 138 ? -10.156 3.986 12.5 1 87.75 138 LYS B CA 1
ATOM 2355 C C . LYS B 1 138 ? -11.68 3.986 12.602 1 87.75 138 LYS B C 1
ATOM 2357 O O . LYS B 1 138 ? -12.312 2.932 12.531 1 87.75 138 LYS B O 1
ATOM 2362 N N . ASP B 1 139 ? -12.297 5.145 12.586 1 84.56 139 ASP B N 1
ATOM 2363 C CA . ASP B 1 139 ? -13.742 5.203 12.773 1 84.56 139 ASP B CA 1
ATOM 2364 C C . ASP B 1 139 ? -14.445 5.672 11.5 1 84.56 139 ASP B C 1
ATOM 2366 O O . ASP B 1 139 ? -15.633 6.016 11.531 1 84.56 139 ASP B O 1
ATOM 2370 N N . ARG B 1 140 ? -13.688 5.48 10.43 1 89.19 140 ARG B N 1
ATOM 2371 C CA . ARG B 1 140 ? -14.242 5.953 9.172 1 89.19 140 ARG B CA 1
ATOM 2372 C C . ARG B 1 140 ? -14.219 4.855 8.109 1 89.19 140 ARG B C 1
ATOM 2374 O O . ARG B 1 140 ? -13.391 3.945 8.172 1 89.19 140 ARG B O 1
ATOM 2381 N N . ILE B 1 141 ? -15.211 5.062 7.215 1 93.12 141 ILE B N 1
ATOM 2382 C CA . ILE B 1 141 ? -15.281 4.09 6.129 1 93.12 141 ILE B CA 1
ATOM 2383 C C . ILE B 1 141 ? -14.266 4.449 5.047 1 93.12 141 ILE B C 1
ATOM 2385 O O . ILE B 1 141 ? -14.219 5.59 4.582 1 93.12 141 ILE B O 1
ATOM 2389 N N . LEU B 1 142 ? -13.43 3.615 4.777 1 95.31 142 LEU B N 1
ATOM 2390 C CA . LEU B 1 142 ? -12.469 3.791 3.689 1 95.31 142 LEU B CA 1
ATOM 2391 C C . LEU B 1 142 ? -13.07 3.355 2.357 1 95.31 142 LEU B C 1
ATOM 2393 O O . LEU B 1 142 ? -12.891 4.027 1.341 1 95.31 142 LEU B O 1
ATOM 2397 N N . ARG B 1 143 ? -13.766 2.229 2.369 1 96.38 143 ARG B N 1
ATOM 2398 C CA . ARG B 1 143 ? -14.523 1.707 1.235 1 96.38 143 ARG B CA 1
ATOM 2399 C C . ARG B 1 143 ? -15.68 0.832 1.706 1 96.38 143 ARG B C 1
ATOM 2401 O O . ARG B 1 143 ? -15.492 -0.058 2.539 1 96.38 143 ARG B O 1
ATOM 2408 N N . ALA B 1 144 ? -16.844 1.123 1.134 1 96.69 144 ALA B N 1
ATOM 2409 C CA . ALA B 1 144 ? -18 0.306 1.473 1 96.69 144 ALA B CA 1
ATOM 2410 C C . ALA B 1 144 ? -17.891 -1.085 0.856 1 96.69 144 ALA B C 1
ATOM 2412 O O . ALA B 1 144 ? -17.328 -1.248 -0.23 1 96.69 144 ALA B O 1
ATOM 2413 N N . ALA B 1 145 ? -18.469 -2.039 1.605 1 97.19 145 ALA B N 1
ATOM 2414 C CA . ALA B 1 145 ? -18.531 -3.385 1.04 1 97.19 145 ALA B CA 1
ATOM 2415 C C . ALA B 1 145 ? -19.609 -3.479 -0.035 1 97.19 145 ALA B C 1
ATOM 2417 O O . ALA B 1 145 ? -20.703 -2.934 0.125 1 97.19 145 ALA B O 1
ATOM 2418 N N . LYS B 1 146 ? -19.25 -4.027 -1.121 1 97.19 146 LYS B N 1
ATOM 2419 C CA . LYS B 1 146 ? -20.266 -4.348 -2.133 1 97.19 146 LYS B CA 1
ATOM 2420 C C . LYS B 1 146 ? -20.906 -5.699 -1.851 1 97.19 146 LYS B C 1
ATOM 2422 O O . LYS B 1 146 ? -20.234 -6.723 -1.79 1 97.19 146 LYS B O 1
ATOM 2427 N N . VAL B 1 147 ? -22.25 -5.605 -1.728 1 97.25 147 VAL B N 1
ATOM 2428 C CA . VAL B 1 147 ? -22.891 -6.805 -1.188 1 97.25 147 VAL B CA 1
ATOM 2429 C C . VAL B 1 147 ? -24.172 -7.102 -1.963 1 97.25 147 VAL B C 1
ATOM 2431 O O . VAL B 1 147 ? -24.672 -6.242 -2.686 1 97.25 147 VAL B O 1
ATOM 2434 N N . GLY B 1 148 ? -24.531 -8.406 -1.897 1 96 148 GLY B N 1
ATOM 2435 C CA . GLY B 1 148 ? -25.891 -8.812 -2.238 1 96 148 GLY B CA 1
ATOM 2436 C C . GLY B 1 148 ? -26.797 -8.938 -1.028 1 96 148 GLY B C 1
ATOM 2437 O O . GLY B 1 148 ? -26.422 -9.531 -0.018 1 96 148 GLY B O 1
ATOM 2438 N N . VAL B 1 149 ? -28.016 -8.406 -1.188 1 96.62 149 VAL B N 1
ATOM 2439 C CA . VAL B 1 149 ? -28.906 -8.336 -0.031 1 96.62 149 VAL B CA 1
ATOM 2440 C C . VAL B 1 149 ? -30.094 -9.258 -0.232 1 96.62 149 VAL B C 1
ATOM 2442 O O . VAL B 1 149 ? -30.578 -9.43 -1.354 1 96.62 149 VAL B O 1
ATOM 2445 N N . VAL B 1 150 ? -30.531 -9.773 0.86 1 95.06 150 VAL B N 1
ATOM 2446 C CA . VAL B 1 150 ? -31.688 -10.664 0.828 1 95.06 150 VAL B CA 1
ATOM 2447 C C . VAL B 1 150 ? -32.969 -9.844 0.669 1 95.06 150 VAL B C 1
ATOM 2449 O O . VAL B 1 150 ? -33.188 -8.891 1.423 1 95.06 150 VAL B O 1
ATOM 2452 N N . LYS B 1 151 ? -33.844 -10.078 -0.323 1 89.94 151 LYS B N 1
ATOM 2453 C CA . LYS B 1 151 ? -35.094 -9.367 -0.576 1 89.94 151 LYS B CA 1
ATOM 2454 C C . LYS B 1 151 ? -36.312 -10.242 -0.248 1 89.94 151 LYS B C 1
ATOM 2456 O O . LYS B 1 151 ? -37.438 -9.758 -0.227 1 89.94 151 LYS B O 1
ATOM 2461 N N . ASN B 1 152 ? -36.25 -11.266 0.414 1 77.94 152 ASN B N 1
ATOM 2462 C CA . ASN B 1 152 ? -37.406 -12.141 0.54 1 77.94 152 ASN B CA 1
ATOM 2463 C C . ASN B 1 152 ? -38.719 -11.352 0.515 1 77.94 152 ASN B C 1
ATOM 2465 O O . ASN B 1 152 ? -38.719 -10.18 0.89 1 77.94 152 ASN B O 1
#

Solvent-accessible surface area (backbone atoms only — not comparable to full-atom values): 16157 Å² total; per-residue (Å²): 115,68,67,55,52,52,47,39,53,51,39,50,50,51,39,52,49,50,52,53,49,47,51,51,47,50,54,50,49,54,51,47,38,56,51,41,36,53,50,48,46,45,59,56,49,50,65,45,46,57,45,56,50,47,48,52,49,54,60,69,68,51,54,70,67,46,49,74,74,32,68,68,54,34,53,50,50,52,50,51,50,49,41,47,50,51,49,50,52,53,34,45,74,74,38,32,41,78,51,80,60,65,73,30,72,68,40,79,86,52,34,38,78,77,47,75,39,84,40,91,90,52,60,66,46,16,23,68,39,75,81,37,78,16,33,26,42,73,94,36,78,62,37,56,16,33,24,28,30,22,57,97,114,69,67,55,52,52,48,39,54,52,39,50,50,50,38,52,50,52,51,53,49,47,52,52,47,48,53,51,50,55,50,48,39,54,52,44,32,54,49,49,45,46,58,55,50,50,66,45,47,57,46,56,49,47,48,53,49,53,60,68,68,53,54,72,67,45,49,74,74,31,68,66,55,34,52,49,48,51,51,50,51,50,39,47,50,50,50,50,51,53,34,46,75,73,38,32,40,77,50,80,60,66,71,31,73,68,41,79,85,52,35,39,78,76,46,74,39,85,39,92,89,50,63,66,46,16,22,69,40,74,81,37,77,16,32,27,43,74,94,36,78,63,38,57,17,31,25,28,29,22,56,98

Radius of gyration: 29.37 Å; Cα contacts (8 Å, |Δi|>4): 421; chains: 2; bounding box: 76×95×52 Å

InterPro domains:
  IPR000740 GrpE nucleotide exchange factor [MF_01151] (2-151)
  IPR000740 GrpE nucleotide exchange factor [PF01025] (7-151)
  IPR000740 GrpE nucleotide exchange factor [PR00773] (16-32)
  IPR000740 GrpE nucleotide exchange factor [PR00773] (44-59)
  IPR000740 GrpE nucleotide exchange factor [PR00773] (103-118)
  IPR000740 GrpE nucleotide exchange factor [PR00773] (130-149)
  IPR000740 GrpE nucleotide exchange factor [PS01071] (106-149)
  IPR000740 GrpE nucleotide exchange factor [PTHR21237] (3-151)
  IPR000740 GrpE nucleotide exchange factor [cd00446] (9-149)
  IPR009012 GrpE nucleotide exchange factor, head [G3DSA:2.30.22.10] (95-151)
  IPR009012 GrpE nucleotide exchange factor, head [SSF51064] (97-151)
  IPR013805 GrpE nucleotide exchange factor, coiled-coil [G3DSA:3.90.20.20] (1-94)
  IPR013805 GrpE nucleotide exchange factor, coiled-coil [SSF58014] (7-95)

pLDDT: mean 88.79, std 9.99, range [47.19, 97.94]

Organism: Plasmodium falciparum (isolate NF54) (NCBI:txid5843)